Protein 1I25 (pdb70)

Structure (mmCIF, N/CA/C/O backbone):
data_1I25
#
_entry.id   1I25
#
_cell.length_a   1.000
_cell.length_b   1.000
_cell.length_c   1.000
_cell.angle_alpha   90.00
_cell.angle_beta   90.00
_cell.angle_gamma   90.00
#
_symmetry.space_group_name_H-M   'P 1'
#
loop_
_atom_site.group_PDB
_atom_site.id
_atom_site.type_symbol
_atom_site.label_atom_id
_atom_site.label_alt_id
_atom_site.label_comp_id
_atom_site.label_asym_id
_atom_site.label_entity_id
_atom_site.label_seq_id
_atom_site.pdbx_PDB_ins_code
_atom_site.Cartn_x
_atom_site.Cartn_y
_atom_site.Cartn_z
_atom_site.occupancy
_atom_site.B_iso_or_equiv
_atom_site.auth_seq_id
_atom_site.auth_comp_id
_atom_site.auth_asym_id
_atom_site.auth_atom_id
_atom_site.pdbx_PDB_model_num
ATOM 1 N N . LEU A 1 1 ? -10.840 10.178 2.306 1.00 0.00 1 LEU A N 1
ATOM 2 C CA . LEU A 1 1 ? -10.158 8.849 2.349 1.00 0.00 1 LEU A CA 1
ATOM 3 C C . LEU A 1 1 ? -8.664 9.027 2.645 1.00 0.00 1 LEU A C 1
ATOM 4 O O . LEU A 1 1 ? -7.930 9.598 1.859 1.00 0.00 1 LEU A O 1
ATOM 22 N N . PHE A 1 2 ? -8.210 8.544 3.774 1.00 0.00 2 PHE A N 1
ATOM 23 C CA . PHE A 1 2 ? -6.762 8.686 4.124 1.00 0.00 2 PHE A CA 1
ATOM 24 C C . PHE A 1 2 ? -5.912 7.711 3.299 1.00 0.00 2 PHE A C 1
ATOM 25 O O . PHE A 1 2 ? -6.400 6.709 2.808 1.00 0.00 2 PHE A O 1
ATOM 42 N N . GLU A 1 3 ? -4.643 7.998 3.143 1.00 0.00 3 GLU A N 1
ATOM 43 C CA . GLU A 1 3 ? -3.758 7.091 2.348 1.00 0.00 3 GLU A CA 1
ATOM 44 C C . GLU A 1 3 ? -3.618 5.732 3.051 1.00 0.00 3 GLU A C 1
ATOM 45 O O . GLU A 1 3 ? -3.575 5.653 4.265 1.00 0.00 3 GLU A O 1
ATOM 57 N N . CYS A 1 4 ? -3.560 4.665 2.290 1.00 0.00 4 CYS A N 1
ATOM 58 C CA . CYS A 1 4 ? -3.438 3.301 2.899 1.00 0.00 4 CYS A CA 1
ATOM 59 C C . CYS A 1 4 ? -1.982 2.996 3.272 1.00 0.00 4 CYS A C 1
ATOM 60 O O . CYS A 1 4 ? -1.088 3.090 2.453 1.00 0.00 4 CYS A O 1
ATOM 67 N N . SER A 1 5 ? -1.746 2.623 4.505 1.00 0.00 5 SER A N 1
ATOM 68 C CA . SER A 1 5 ? -0.353 2.302 4.945 1.00 0.00 5 SER A CA 1
ATOM 69 C C . SER A 1 5 ? -0.075 0.798 4.802 1.00 0.00 5 SER A C 1
ATOM 70 O O . SER A 1 5 ? 1.029 0.395 4.485 1.00 0.00 5 SER A O 1
ATOM 78 N N . PHE A 1 6 ? -1.064 -0.035 5.035 1.00 0.00 6 PHE A N 1
ATOM 79 C CA . PHE A 1 6 ? -0.847 -1.513 4.916 1.00 0.00 6 PHE A CA 1
ATOM 80 C C . PHE A 1 6 ? -1.252 -2.030 3.522 1.00 0.00 6 PHE A C 1
ATOM 81 O O . PHE A 1 6 ? -1.333 -3.225 3.304 1.00 0.00 6 PHE A O 1
ATOM 98 N N . SER A 1 7 ? -1.502 -1.153 2.577 1.00 0.00 7 SER A N 1
ATOM 99 C CA . SER A 1 7 ? -1.893 -1.621 1.211 1.00 0.00 7 SER A CA 1
ATOM 100 C C . SER A 1 7 ? -1.392 -0.645 0.141 1.00 0.00 7 SER A C 1
ATOM 101 O O . SER A 1 7 ? -1.767 0.512 0.117 1.00 0.00 7 SER A O 1
ATOM 109 N N . CYS A 1 8 ? -0.552 -1.110 -0.749 1.00 0.00 8 CYS A N 1
ATOM 110 C CA . CYS A 1 8 ? -0.026 -0.220 -1.830 1.00 0.00 8 CYS A CA 1
ATOM 111 C C . CYS A 1 8 ? -0.613 -0.629 -3.190 1.00 0.00 8 CYS A C 1
ATOM 112 O O . CYS A 1 8 ? -0.817 0.201 -4.057 1.00 0.00 8 CYS A O 1
ATOM 119 N N . GLU A 1 9 ? -0.883 -1.900 -3.385 1.00 0.00 9 GLU A N 1
ATOM 120 C CA . GLU A 1 9 ? -1.454 -2.361 -4.690 1.00 0.00 9 GLU A CA 1
ATOM 121 C C . GLU A 1 9 ? -2.963 -2.079 -4.750 1.00 0.00 9 GLU A C 1
ATOM 122 O O . GLU A 1 9 ? -3.449 -1.482 -5.692 1.00 0.00 9 GLU A O 1
ATOM 134 N N . ILE A 1 10 ? -3.706 -2.513 -3.759 1.00 0.00 10 ILE A N 1
ATOM 135 C CA . ILE A 1 10 ? -5.187 -2.281 -3.764 1.00 0.00 10 ILE A CA 1
ATOM 136 C C . ILE A 1 10 ? -5.565 -1.198 -2.746 1.00 0.00 10 ILE A C 1
ATOM 137 O O . ILE A 1 10 ? -4.815 -0.898 -1.835 1.00 0.00 10 ILE A O 1
ATOM 153 N N . GLU A 1 11 ? -6.730 -0.614 -2.894 1.00 0.00 11 GLU A N 1
ATOM 154 C CA . GLU A 1 11 ? -7.175 0.448 -1.939 1.00 0.00 11 GLU A CA 1
ATOM 155 C C . GLU A 1 11 ? -7.985 -0.176 -0.790 1.00 0.00 11 GLU A C 1
ATOM 156 O O . GLU A 1 11 ? -9.004 0.351 -0.379 1.00 0.00 11 GLU A O 1
ATOM 168 N N . LYS A 1 12 ? -7.538 -1.295 -0.268 1.00 0.00 12 LYS A N 1
ATOM 169 C CA . LYS A 1 12 ? -8.273 -1.959 0.852 1.00 0.00 12 LYS A CA 1
ATOM 170 C C . LYS A 1 12 ? -7.298 -2.340 1.968 1.00 0.00 12 LYS A C 1
ATOM 171 O O . LYS A 1 12 ? -6.438 -3.183 1.793 1.00 0.00 12 LYS A O 1
ATOM 190 N N . GLU A 1 13 ? -7.428 -1.725 3.114 1.00 0.00 13 GLU A N 1
ATOM 191 C CA . GLU A 1 13 ? -6.509 -2.042 4.253 1.00 0.00 13 GLU A CA 1
ATOM 192 C C . GLU A 1 13 ? -6.992 -3.290 5.003 1.00 0.00 13 GLU A C 1
ATOM 193 O O . GLU A 1 13 ? -6.202 -4.122 5.408 1.00 0.00 13 GLU A O 1
ATOM 205 N N . GLY A 1 14 ? -8.281 -3.421 5.193 1.00 0.00 14 GLY A N 1
ATOM 206 C CA . GLY A 1 14 ? -8.820 -4.609 5.918 1.00 0.00 14 GLY A CA 1
ATOM 207 C C . GLY A 1 14 ? -10.140 -4.237 6.597 1.00 0.00 14 GLY A C 1
ATOM 208 O O . GLY A 1 14 ? -11.117 -4.957 6.505 1.00 0.00 14 GLY A O 1
ATOM 212 N N . ASP A 1 15 ? -10.176 -3.117 7.276 1.00 0.00 15 ASP A N 1
ATOM 213 C CA . ASP A 1 15 ? -11.432 -2.688 7.964 1.00 0.00 15 ASP A CA 1
ATOM 214 C C . ASP A 1 15 ? -12.125 -1.567 7.175 1.00 0.00 15 ASP A C 1
ATOM 215 O O . ASP A 1 15 ? -13.334 -1.560 7.035 1.00 0.00 15 ASP A O 1
ATOM 224 N N . LYS A 1 16 ? -11.375 -0.618 6.665 1.00 0.00 16 LYS A N 1
ATOM 225 C CA . LYS A 1 16 ? -12.003 0.502 5.893 1.00 0.00 16 LYS A CA 1
ATOM 226 C C . LYS A 1 16 ? -11.273 0.727 4.558 1.00 0.00 16 LYS A C 1
ATOM 227 O O . LYS A 1 16 ? -10.143 0.306 4.389 1.00 0.00 16 LYS A O 1
ATOM 246 N N . PRO A 1 17 ? -11.952 1.394 3.650 1.00 0.00 17 PRO A N 1
ATOM 247 C CA . PRO A 1 17 ? -11.366 1.688 2.314 1.00 0.00 17 PRO A CA 1
ATOM 248 C C . PRO A 1 17 ? -10.293 2.780 2.427 1.00 0.00 17 PRO A C 1
ATOM 249 O O . PRO A 1 17 ? -10.267 3.538 3.379 1.00 0.00 17 PRO A O 1
ATOM 260 N N . CYS A 1 18 ? -9.407 2.862 1.466 1.00 0.00 18 CYS A N 1
ATOM 261 C CA . CYS A 1 18 ? -8.335 3.903 1.527 1.00 0.00 18 CYS A CA 1
ATOM 262 C C . CYS A 1 18 ? -7.851 4.277 0.119 1.00 0.00 18 CYS A C 1
ATOM 263 O O . CYS A 1 18 ? -8.307 3.738 -0.872 1.00 0.00 18 CYS A O 1
ATOM 270 N N . LYS A 1 19 ? -6.928 5.203 0.032 1.00 0.00 19 LYS A N 1
ATOM 271 C CA . LYS A 1 19 ? -6.400 5.631 -1.301 1.00 0.00 19 LYS A CA 1
ATOM 272 C C . LYS A 1 19 ? -5.081 4.907 -1.606 1.00 0.00 19 LYS A C 1
ATOM 273 O O . LYS A 1 19 ? -4.533 4.220 -0.764 1.00 0.00 19 LYS A O 1
ATOM 292 N N . LYS A 1 20 ? -4.563 5.061 -2.802 1.00 0.00 20 LYS A N 1
ATOM 293 C CA . LYS A 1 20 ? -3.277 4.381 -3.155 1.00 0.00 20 LYS A CA 1
ATOM 294 C C . LYS A 1 20 ? -2.096 5.169 -2.576 1.00 0.00 20 LYS A C 1
ATOM 295 O O . LYS A 1 20 ? -2.002 6.372 -2.742 1.00 0.00 20 LYS A O 1
ATOM 314 N N . LYS A 1 21 ? -1.200 4.501 -1.897 1.00 0.00 21 LYS A N 1
ATOM 315 C CA . LYS A 1 21 ? -0.027 5.209 -1.302 1.00 0.00 21 LYS A CA 1
ATOM 316 C C . LYS A 1 21 ? 1.189 5.092 -2.228 1.00 0.00 21 LYS A C 1
ATOM 317 O O . LYS A 1 21 ? 1.471 4.037 -2.766 1.00 0.00 21 LYS A O 1
ATOM 336 N N . LYS A 1 22 ? 1.916 6.166 -2.409 1.00 0.00 22 LYS A N 1
ATOM 337 C CA . LYS A 1 22 ? 3.118 6.116 -3.292 1.00 0.00 22 LYS A CA 1
ATOM 338 C C . LYS A 1 22 ? 4.362 5.778 -2.464 1.00 0.00 22 LYS A C 1
ATOM 339 O O . LYS A 1 22 ? 4.844 6.585 -1.691 1.00 0.00 22 LYS A O 1
ATOM 358 N N . CYS A 1 23 ? 4.881 4.586 -2.622 1.00 0.00 23 CYS A N 1
ATOM 359 C CA . CYS A 1 23 ? 6.094 4.186 -1.848 1.00 0.00 23 CYS A CA 1
ATOM 360 C C . CYS A 1 23 ? 7.341 4.876 -2.422 1.00 0.00 23 CYS A C 1
ATOM 361 O O . CYS A 1 23 ? 7.266 5.596 -3.400 1.00 0.00 23 CYS A O 1
ATOM 368 N N . LYS A 1 24 ? 8.484 4.669 -1.814 1.00 0.00 24 LYS A N 1
ATOM 369 C CA . LYS A 1 24 ? 9.738 5.322 -2.312 1.00 0.00 24 LYS A CA 1
ATOM 370 C C . LYS A 1 24 ? 10.113 4.812 -3.710 1.00 0.00 24 LYS A C 1
ATOM 371 O O . LYS A 1 24 ? 9.623 3.796 -4.168 1.00 0.00 24 LYS A O 1
ATOM 390 N N . GLY A 1 25 ? 10.985 5.522 -4.387 1.00 0.00 25 GLY A N 1
ATOM 391 C CA . GLY A 1 25 ? 11.412 5.105 -5.758 1.00 0.00 25 GLY A CA 1
ATOM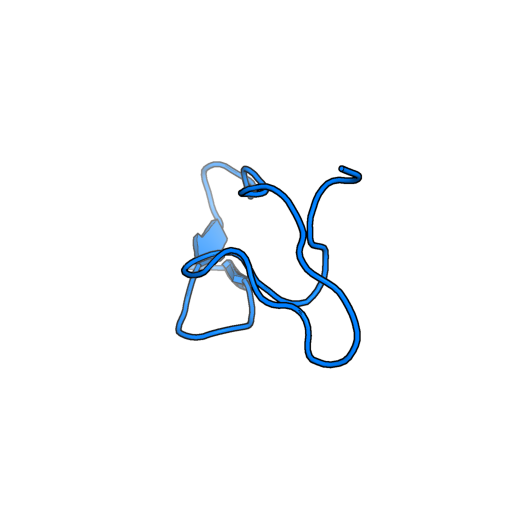 392 C C . GLY A 1 25 ? 12.256 3.827 -5.680 1.00 0.00 25 GLY A C 1
ATOM 393 O O . GLY A 1 25 ? 12.194 2.985 -6.557 1.00 0.00 25 GLY A O 1
ATOM 397 N N . GLY A 1 26 ? 13.043 3.672 -4.640 1.00 0.00 26 GLY A N 1
ATOM 398 C CA . GLY A 1 26 ? 13.886 2.444 -4.510 1.00 0.00 26 GLY A CA 1
ATOM 399 C C . GLY A 1 26 ? 13.120 1.350 -3.746 1.00 0.00 26 GLY A C 1
ATOM 400 O O . GLY A 1 26 ? 13.708 0.397 -3.271 1.00 0.00 26 GLY A O 1
ATOM 404 N N . TRP A 1 27 ? 11.817 1.474 -3.628 1.00 0.00 27 TRP A N 1
ATOM 405 C CA . TRP A 1 27 ? 11.021 0.440 -2.902 1.00 0.00 27 TRP A CA 1
ATOM 406 C C . TRP A 1 27 ? 10.024 -0.218 -3.864 1.00 0.00 27 TRP A C 1
ATOM 407 O O . TRP A 1 27 ? 9.529 0.411 -4.781 1.00 0.00 27 TRP A O 1
ATOM 428 N N . LYS A 1 28 ? 9.735 -1.478 -3.665 1.00 0.00 28 LYS A N 1
ATOM 429 C CA . LYS A 1 28 ? 8.778 -2.188 -4.569 1.00 0.00 28 LYS A CA 1
ATOM 430 C C . LYS A 1 28 ? 7.506 -2.576 -3.803 1.00 0.00 28 LYS A C 1
ATOM 431 O O . LYS A 1 28 ? 7.564 -3.206 -2.764 1.00 0.00 28 LYS A O 1
ATOM 450 N N . CYS A 1 29 ? 6.356 -2.210 -4.317 1.00 0.00 29 CYS A N 1
ATOM 451 C CA . CYS A 1 29 ? 5.074 -2.562 -3.630 1.00 0.00 29 CYS A CA 1
ATOM 452 C C . CYS A 1 29 ? 4.650 -3.987 -4.004 1.00 0.00 29 CYS A C 1
ATOM 453 O O . CYS A 1 29 ? 4.614 -4.348 -5.166 1.00 0.00 29 CYS A O 1
ATOM 460 N N . LYS A 1 30 ? 4.328 -4.797 -3.026 1.00 0.00 30 LYS A N 1
ATOM 461 C CA . LYS A 1 30 ? 3.904 -6.201 -3.317 1.00 0.00 30 LYS A CA 1
ATOM 462 C C . LYS A 1 30 ? 2.375 -6.324 -3.197 1.00 0.00 30 LYS A C 1
ATOM 463 O O . LYS A 1 30 ? 1.651 -5.388 -3.482 1.00 0.00 30 LYS A O 1
ATOM 482 N N . PHE A 1 31 ? 1.878 -7.470 -2.786 1.00 0.00 31 PHE A N 1
ATOM 483 C CA . PHE A 1 31 ? 0.395 -7.654 -2.654 1.00 0.00 31 PHE A CA 1
ATOM 484 C C . PHE A 1 31 ? -0.187 -6.610 -1.690 1.00 0.00 31 PHE A C 1
ATOM 485 O O . PHE A 1 31 ? -1.021 -5.807 -2.063 1.00 0.00 31 PHE A O 1
ATOM 502 N N . ASN A 1 32 ? 0.255 -6.616 -0.455 1.00 0.00 32 ASN A N 1
ATOM 503 C CA . ASN A 1 32 ? -0.259 -5.625 0.541 1.00 0.00 32 ASN A CA 1
ATOM 504 C C . ASN A 1 32 ? 0.879 -5.166 1.464 1.00 0.00 32 ASN A C 1
ATOM 505 O O . ASN A 1 32 ? 0.670 -4.878 2.629 1.00 0.00 32 ASN A O 1
ATOM 516 N N . MET A 1 33 ? 2.084 -5.097 0.950 1.00 0.00 33 MET A N 1
ATOM 517 C CA . MET A 1 33 ? 3.243 -4.661 1.787 1.00 0.00 33 MET A CA 1
ATOM 518 C C . MET A 1 33 ? 4.369 -4.126 0.892 1.00 0.00 33 MET A C 1
ATOM 519 O O . MET A 1 33 ? 4.760 -4.757 -0.071 1.00 0.00 33 MET A O 1
ATOM 533 N N . CYS A 1 34 ? 4.888 -2.964 1.204 1.00 0.00 34 CYS A N 1
ATOM 534 C CA . CYS A 1 34 ? 5.985 -2.381 0.371 1.00 0.00 34 CYS A CA 1
ATOM 535 C C . CYS A 1 34 ? 7.355 -2.783 0.933 1.00 0.00 34 CYS A C 1
ATOM 536 O O . CYS A 1 34 ? 7.637 -2.601 2.103 1.00 0.00 34 CYS A O 1
ATOM 543 N N . VAL A 1 35 ? 8.205 -3.332 0.100 1.00 0.00 35 VAL A N 1
ATOM 544 C CA . VAL A 1 35 ? 9.562 -3.759 0.565 1.00 0.00 35 VAL A CA 1
ATOM 545 C C . VAL A 1 35 ? 10.637 -3.254 -0.410 1.00 0.00 35 VAL A C 1
ATOM 546 O O . VAL A 1 35 ? 10.388 -3.102 -1.590 1.00 0.00 35 VAL A O 1
ATOM 559 N N . LYS A 1 36 ? 11.831 -2.995 0.073 1.00 0.00 36 LYS A N 1
ATOM 560 C CA . LYS A 1 36 ? 12.922 -2.502 -0.831 1.00 0.00 36 LYS A CA 1
ATOM 561 C C . LYS A 1 36 ? 13.132 -3.475 -1.998 1.00 0.00 36 LYS A C 1
ATOM 562 O O . LYS A 1 36 ? 13.081 -4.680 -1.831 1.00 0.00 36 LYS A O 1
ATOM 581 N N . VAL A 1 37 ? 13.366 -2.957 -3.178 1.00 0.00 37 VAL A N 1
ATOM 582 C CA . VAL A 1 37 ? 13.579 -3.845 -4.364 1.00 0.00 37 VAL A CA 1
ATOM 583 C C . VAL A 1 37 ? 15.035 -4.339 -4.422 1.00 0.00 37 VAL A C 1
ATOM 584 O O . VAL A 1 37 ? 15.892 -3.694 -3.835 1.00 0.00 37 VAL A O 1
ATOM 598 N N . LEU A 1 1 ? 12.200 8.687 5.638 1.00 0.00 1 LEU A N 2
ATOM 599 C CA . LEU A 1 1 ? 11.603 7.479 4.990 1.00 0.00 1 LEU A CA 2
ATOM 600 C C . LEU A 1 1 ? 10.313 7.851 4.245 1.00 0.00 1 LEU A C 2
ATOM 601 O O . LEU A 1 1 ? 9.806 8.951 4.370 1.00 0.00 1 LEU A O 2
ATOM 619 N N . PHE A 1 2 ? 9.784 6.939 3.468 1.00 0.00 2 PHE A N 2
ATOM 620 C CA . PHE A 1 2 ? 8.529 7.229 2.708 1.00 0.00 2 PHE A CA 2
ATOM 621 C C . PHE A 1 2 ? 7.463 6.167 3.003 1.00 0.00 2 PHE A C 2
ATOM 622 O O . PHE A 1 2 ? 7.721 5.185 3.674 1.00 0.00 2 PHE A O 2
ATOM 639 N N . GLU A 1 3 ? 6.267 6.359 2.503 1.00 0.00 3 GLU A N 2
ATOM 640 C CA . GLU A 1 3 ? 5.179 5.363 2.749 1.00 0.00 3 GLU A CA 2
ATOM 641 C C . GLU A 1 3 ? 5.193 4.281 1.660 1.00 0.00 3 GLU A C 2
ATOM 642 O O . GLU A 1 3 ? 5.809 4.442 0.621 1.00 0.00 3 GLU A O 2
ATOM 654 N N . CYS A 1 4 ? 4.522 3.182 1.895 1.00 0.00 4 CYS A N 2
ATOM 655 C CA . CYS A 1 4 ? 4.494 2.083 0.881 1.00 0.00 4 CYS A CA 2
ATOM 656 C C . CYS A 1 4 ? 3.434 2.371 -0.187 1.00 0.00 4 CYS A C 2
ATOM 657 O O . CYS A 1 4 ? 2.256 2.139 0.015 1.00 0.00 4 CYS A O 2
ATOM 664 N N . SER A 1 5 ? 3.847 2.865 -1.326 1.00 0.00 5 SER A N 2
ATOM 665 C CA . SER A 1 5 ? 2.870 3.158 -2.419 1.00 0.00 5 SER A CA 2
ATOM 666 C C . SER A 1 5 ? 2.514 1.868 -3.174 1.00 0.00 5 SER A C 2
ATOM 667 O O . SER A 1 5 ? 1.532 1.813 -3.890 1.00 0.00 5 SER A O 2
ATOM 675 N N . PHE A 1 6 ? 3.305 0.829 -3.017 1.00 0.00 6 PHE A N 2
ATOM 676 C CA . PHE A 1 6 ? 3.012 -0.457 -3.718 1.00 0.00 6 PHE A CA 2
ATOM 677 C C . PHE A 1 6 ? 2.140 -1.350 -2.830 1.00 0.00 6 PHE A C 2
ATOM 678 O O . PHE A 1 6 ? 1.075 -1.780 -3.231 1.00 0.00 6 PHE A O 2
ATOM 695 N N . SER A 1 7 ? 2.580 -1.625 -1.625 1.00 0.00 7 SER A N 2
ATOM 696 C CA . SER A 1 7 ? 1.773 -2.485 -0.708 1.00 0.00 7 SER A CA 2
ATOM 697 C C . SER A 1 7 ? 0.842 -1.619 0.149 1.00 0.00 7 SER A C 2
ATOM 698 O O . SER A 1 7 ? 1.025 -0.421 0.265 1.00 0.00 7 SER A O 2
ATOM 706 N N . CYS A 1 8 ? -0.153 -2.222 0.747 1.00 0.00 8 CYS A N 2
ATOM 707 C CA . CYS A 1 8 ? -1.105 -1.447 1.601 1.00 0.00 8 CYS A CA 2
ATOM 708 C C . CYS A 1 8 ? -1.127 -2.021 3.023 1.00 0.00 8 CYS A C 2
ATOM 709 O O . CYS A 1 8 ? -1.032 -1.293 3.993 1.00 0.00 8 CYS A O 2
ATOM 716 N N . GLU A 1 9 ? -1.244 -3.321 3.153 1.00 0.00 9 GLU A N 2
ATOM 717 C CA . GLU A 1 9 ? -1.263 -3.945 4.511 1.00 0.00 9 GLU A CA 2
ATOM 718 C C . GLU A 1 9 ? 0.166 -4.264 4.969 1.00 0.00 9 GLU A C 2
ATOM 719 O O . GLU A 1 9 ? 0.506 -4.095 6.124 1.00 0.00 9 GLU A O 2
ATOM 731 N N . ILE A 1 10 ? 0.998 -4.733 4.070 1.00 0.00 10 ILE A N 2
ATOM 732 C CA . ILE A 1 10 ? 2.405 -5.075 4.446 1.00 0.00 10 ILE A CA 2
ATOM 733 C C . ILE A 1 10 ? 3.245 -3.802 4.612 1.00 0.00 10 ILE A C 2
ATOM 734 O O . ILE A 1 10 ? 3.004 -2.796 3.969 1.00 0.00 10 ILE A O 2
ATOM 750 N N . GLU A 1 11 ? 4.234 -3.845 5.472 1.00 0.00 11 GLU A N 2
ATOM 751 C CA . GLU A 1 11 ? 5.103 -2.648 5.692 1.00 0.00 11 GLU A CA 2
ATOM 752 C C . GLU A 1 11 ? 6.316 -2.681 4.748 1.00 0.00 11 GLU A C 2
ATOM 753 O O . GLU A 1 11 ? 6.822 -1.652 4.345 1.00 0.00 11 GLU A O 2
ATOM 765 N N . LYS A 1 12 ? 6.783 -3.855 4.388 1.00 0.00 12 LYS A N 2
ATOM 766 C CA . LYS A 1 12 ? 7.956 -3.948 3.463 1.00 0.00 12 LYS A CA 2
ATOM 767 C C . LYS A 1 12 ? 7.479 -3.887 2.008 1.00 0.00 12 LYS A C 2
ATOM 768 O O . LYS A 1 12 ? 6.501 -4.514 1.641 1.00 0.00 12 LYS A O 2
ATOM 787 N N . GLU A 1 13 ? 8.157 -3.135 1.177 1.00 0.00 13 GLU A N 2
ATOM 788 C CA . GLU A 1 13 ? 7.741 -3.027 -0.255 1.00 0.00 13 GLU A CA 2
ATOM 789 C C . GLU A 1 13 ? 8.528 -4.018 -1.120 1.00 0.00 13 GLU A C 2
ATOM 790 O O . GLU A 1 13 ? 7.970 -4.693 -1.964 1.00 0.00 13 GLU A O 2
ATOM 802 N N . GLY A 1 14 ? 9.820 -4.104 -0.917 1.00 0.00 14 GLY A N 2
ATOM 803 C CA . GLY A 1 14 ? 10.652 -5.045 -1.724 1.00 0.00 14 GLY A CA 2
ATOM 804 C C . GLY A 1 14 ? 12.074 -4.493 -1.835 1.00 0.00 14 GLY A C 2
ATOM 805 O O . GLY A 1 14 ? 13.016 -5.084 -1.343 1.00 0.00 14 GLY A O 2
ATOM 809 N N . ASP A 1 15 ? 12.232 -3.359 -2.473 1.00 0.00 15 ASP A N 2
ATOM 810 C CA . ASP A 1 15 ? 13.596 -2.754 -2.613 1.00 0.00 15 ASP A CA 2
ATOM 811 C C . ASP A 1 15 ? 13.885 -1.817 -1.434 1.00 0.00 15 ASP A C 2
ATOM 812 O O . ASP A 1 15 ? 15.022 -1.642 -1.039 1.00 0.00 15 ASP A O 2
ATOM 821 N N . LYS A 1 16 ? 12.865 -1.215 -0.871 1.00 0.00 16 LYS A N 2
ATOM 822 C CA . LYS A 1 16 ? 13.077 -0.291 0.285 1.00 0.00 16 LYS A CA 2
ATOM 823 C C . LYS A 1 16 ? 11.909 -0.400 1.279 1.00 0.00 16 LYS A C 2
ATOM 824 O O . LYS A 1 16 ? 10.762 -0.497 0.879 1.00 0.00 16 LYS A O 2
ATOM 843 N N . PRO A 1 17 ? 12.242 -0.383 2.549 1.00 0.00 17 PRO A N 2
ATOM 844 C CA . PRO A 1 17 ? 11.208 -0.484 3.611 1.00 0.00 17 PRO A CA 2
ATOM 845 C C . PRO A 1 17 ? 10.448 0.842 3.750 1.00 0.00 17 PRO A C 2
ATOM 846 O O . PRO A 1 17 ? 11.037 1.907 3.736 1.00 0.00 17 PRO A O 2
ATOM 857 N N . CYS A 1 18 ? 9.147 0.782 3.885 1.00 0.00 18 CYS A N 2
ATOM 858 C CA . CYS A 1 18 ? 8.342 2.035 4.028 1.00 0.00 18 CYS A CA 2
ATOM 859 C C . CYS A 1 18 ? 7.205 1.825 5.035 1.00 0.00 18 CYS A C 2
ATOM 860 O O . CYS A 1 18 ? 6.992 0.732 5.525 1.00 0.00 18 CYS A O 2
ATOM 867 N N . LYS A 1 19 ? 6.473 2.866 5.349 1.00 0.00 19 LYS A N 2
ATOM 868 C CA . LYS A 1 19 ? 5.348 2.726 6.327 1.00 0.00 19 LYS A CA 2
ATOM 869 C C . LYS A 1 19 ? 4.055 2.334 5.604 1.00 0.00 19 LYS A C 2
ATOM 870 O O . LYS A 1 19 ? 4.007 2.267 4.393 1.00 0.00 19 LYS A O 2
ATOM 889 N N . LYS A 1 20 ? 3.006 2.075 6.340 1.00 0.00 20 LYS A N 2
ATOM 890 C CA . LYS A 1 20 ? 1.717 1.683 5.694 1.00 0.00 20 LYS A CA 2
ATOM 891 C C . LYS A 1 20 ? 0.996 2.925 5.156 1.00 0.00 20 LYS A C 2
ATOM 892 O O . LYS A 1 20 ? 0.763 3.880 5.874 1.00 0.00 20 LYS A O 2
ATOM 911 N N . LYS A 1 21 ? 0.650 2.919 3.890 1.00 0.00 21 LYS A N 2
ATOM 912 C CA . LYS A 1 21 ? -0.049 4.098 3.291 1.00 0.00 21 LYS A CA 2
ATOM 913 C C . LYS A 1 21 ? -1.568 3.902 3.346 1.00 0.00 21 LYS A C 2
ATOM 914 O O . LYS A 1 21 ? -2.058 2.791 3.425 1.00 0.00 21 LYS A O 2
ATOM 933 N N . LYS A 1 22 ? -2.313 4.978 3.304 1.00 0.00 22 LYS A N 2
ATOM 934 C CA . LYS A 1 22 ? -3.804 4.867 3.353 1.00 0.00 22 LYS A CA 2
ATOM 935 C C . LYS A 1 22 ? -4.382 4.855 1.933 1.00 0.00 22 LYS A C 2
ATOM 936 O O . LYS A 1 22 ? -3.745 5.287 0.990 1.00 0.00 22 LYS A O 2
ATOM 955 N N . CYS A 1 23 ? -5.590 4.372 1.777 1.00 0.00 23 CYS A N 2
ATOM 956 C CA . CYS A 1 23 ? -6.223 4.340 0.422 1.00 0.00 23 CYS A CA 2
ATOM 957 C C . CYS A 1 23 ? -7.243 5.481 0.294 1.00 0.00 23 CYS A C 2
ATOM 958 O O . CYS A 1 23 ? -7.444 6.249 1.217 1.00 0.00 23 CYS A O 2
ATOM 965 N N . LYS A 1 24 ? -7.884 5.600 -0.842 1.00 0.00 24 LYS A N 2
ATOM 966 C CA . LYS A 1 24 ? -8.888 6.695 -1.031 1.00 0.00 24 LYS A CA 2
ATOM 967 C C . LYS A 1 24 ? -10.196 6.366 -0.296 1.00 0.00 24 LYS A C 2
ATOM 968 O O . LYS A 1 24 ? -10.292 5.378 0.410 1.00 0.00 24 LYS A O 2
ATOM 987 N N . GLY A 1 25 ? -11.200 7.195 -0.453 1.00 0.00 25 GLY A N 2
ATOM 988 C CA . GLY A 1 25 ? -12.503 6.948 0.235 1.00 0.00 25 GLY A CA 2
ATOM 989 C C . GLY A 1 25 ? -13.186 5.718 -0.370 1.00 0.00 25 GLY A C 2
ATOM 990 O O . GLY A 1 25 ? -13.478 4.760 0.323 1.00 0.00 25 GLY A O 2
ATOM 994 N N . GLY A 1 26 ? -13.444 5.737 -1.656 1.00 0.00 26 GLY A N 2
ATOM 995 C CA . GLY A 1 26 ? -14.111 4.569 -2.310 1.00 0.00 26 GLY A CA 2
ATOM 996 C C . GLY A 1 26 ? -13.052 3.596 -2.838 1.00 0.00 26 GLY A C 2
ATOM 997 O O . GLY A 1 26 ? -13.112 3.161 -3.972 1.00 0.00 26 GLY A O 2
ATOM 1001 N N . TRP A 1 27 ? -12.084 3.252 -2.021 1.00 0.00 27 TRP A N 2
ATOM 1002 C CA . TRP A 1 27 ? -11.016 2.306 -2.465 1.00 0.00 27 TRP A CA 2
ATOM 1003 C C . TRP A 1 27 ? -10.805 1.219 -1.406 1.00 0.00 27 TRP A C 2
ATOM 1004 O O . TRP A 1 27 ? -10.606 1.506 -0.240 1.00 0.00 27 TRP A O 2
ATOM 1025 N N . LYS A 1 28 ? -10.849 -0.026 -1.809 1.00 0.00 28 LYS A N 2
ATOM 1026 C CA . LYS A 1 28 ? -10.655 -1.145 -0.837 1.00 0.00 28 LYS A CA 2
ATOM 1027 C C . LYS A 1 28 ? -9.190 -1.595 -0.830 1.00 0.00 28 LYS A C 2
ATOM 1028 O O . LYS A 1 28 ? -8.620 -1.905 -1.860 1.00 0.00 28 LYS A O 2
ATOM 1047 N N . CYS A 1 29 ? -8.580 -1.635 0.330 1.00 0.00 29 CYS A N 2
ATOM 1048 C CA . CYS A 1 29 ? -7.151 -2.070 0.418 1.00 0.00 29 CYS A CA 2
ATOM 1049 C C . CYS A 1 29 ? -7.052 -3.590 0.238 1.00 0.00 29 CYS A C 2
ATOM 1050 O O . CYS A 1 29 ? -7.681 -4.349 0.952 1.00 0.00 29 CYS A O 2
ATOM 1057 N N . LYS A 1 30 ? -6.268 -4.035 -0.711 1.00 0.00 30 LYS A N 2
ATOM 1058 C CA . LYS A 1 30 ? -6.121 -5.505 -0.944 1.00 0.00 30 LYS A CA 2
ATOM 1059 C C . LYS A 1 30 ? -4.988 -6.074 -0.076 1.00 0.00 30 LYS A C 2
ATOM 1060 O O . LYS A 1 30 ? -4.526 -5.436 0.853 1.00 0.00 30 LYS A O 2
ATOM 1079 N N . PHE A 1 31 ? -4.542 -7.272 -0.372 1.00 0.00 31 PHE A N 2
ATOM 1080 C CA . PHE A 1 31 ? -3.438 -7.893 0.430 1.00 0.00 31 PHE A CA 2
ATOM 1081 C C . PHE A 1 31 ? -2.146 -7.078 0.284 1.00 0.00 31 PHE A C 2
ATOM 1082 O O . PHE A 1 31 ? -1.472 -6.793 1.257 1.00 0.00 31 PHE A O 2
ATOM 1099 N N . ASN A 1 32 ? -1.801 -6.698 -0.922 1.00 0.00 32 ASN A N 2
ATOM 1100 C CA . ASN A 1 32 ? -0.557 -5.897 -1.137 1.00 0.00 32 ASN A CA 2
ATOM 1101 C C . ASN A 1 32 ? -0.818 -4.758 -2.136 1.00 0.00 32 ASN A C 2
ATOM 1102 O O . ASN A 1 32 ? 0.082 -4.299 -2.812 1.00 0.00 32 ASN A O 2
ATOM 1113 N N . MET A 1 33 ? -2.044 -4.300 -2.233 1.00 0.00 33 MET A N 2
ATOM 1114 C CA . MET A 1 33 ? -2.358 -3.191 -3.185 1.00 0.00 33 MET A CA 2
ATOM 1115 C C . MET A 1 33 ? -3.685 -2.519 -2.806 1.00 0.00 33 MET A C 2
ATOM 1116 O O . MET A 1 33 ? -4.206 -2.722 -1.726 1.00 0.00 33 MET A O 2
ATOM 1130 N N . CYS A 1 34 ? -4.232 -1.721 -3.688 1.00 0.00 34 CYS A N 2
ATOM 1131 C CA . CYS A 1 34 ? -5.526 -1.034 -3.391 1.00 0.00 34 CYS A CA 2
ATOM 1132 C C . CYS A 1 34 ? -6.377 -0.956 -4.664 1.00 0.00 34 CYS A C 2
ATOM 1133 O O . CYS A 1 34 ? -5.907 -0.545 -5.708 1.00 0.00 34 CYS A O 2
ATOM 1140 N N . VAL A 1 35 ? -7.622 -1.357 -4.587 1.00 0.00 35 VAL A N 2
ATOM 1141 C CA . VAL A 1 35 ? -8.503 -1.315 -5.796 1.00 0.00 35 VAL A CA 2
ATOM 1142 C C . VAL A 1 35 ? -9.777 -0.521 -5.495 1.00 0.00 35 VAL A C 2
ATOM 1143 O O . VAL A 1 35 ? -10.284 -0.544 -4.391 1.00 0.00 35 VAL A O 2
ATOM 1156 N N . LYS A 1 36 ? -10.297 0.175 -6.474 1.00 0.00 36 LYS A N 2
ATOM 1157 C CA . LYS A 1 36 ? -11.543 0.970 -6.252 1.00 0.00 36 LYS A CA 2
ATOM 1158 C C . LYS A 1 36 ? -12.714 0.042 -5.912 1.00 0.00 36 LYS A C 2
ATOM 1159 O O . LYS A 1 36 ? -12.826 -1.052 -6.437 1.00 0.00 36 LYS A O 2
ATOM 1178 N N . VAL A 1 37 ? -13.586 0.475 -5.040 1.00 0.00 37 VAL A N 2
ATOM 1179 C CA . VAL A 1 37 ? -14.758 -0.372 -4.659 1.00 0.00 37 VAL A CA 2
ATOM 1180 C C . VAL A 1 37 ? -15.765 -0.449 -5.820 1.00 0.00 37 VAL A C 2
ATOM 1181 O O . VAL A 1 37 ? -16.457 -1.449 -5.910 1.00 0.00 37 VAL A O 2
ATOM 1195 N N . LEU A 1 1 ? -11.540 9.639 -4.891 1.00 0.00 1 LEU A N 3
ATOM 1196 C CA . LEU A 1 1 ? -11.197 8.340 -4.237 1.00 0.00 1 LEU A CA 3
ATOM 1197 C C . LEU A 1 1 ? -9.976 8.509 -3.323 1.00 0.00 1 LEU A C 3
ATOM 1198 O O . LEU A 1 1 ? -9.029 9.193 -3.660 1.00 0.00 1 LEU A O 3
ATOM 1216 N N . PHE A 1 2 ? -9.994 7.888 -2.171 1.00 0.00 2 PHE A N 3
ATOM 1217 C CA . PHE A 1 2 ? -8.837 8.010 -1.233 1.00 0.00 2 PHE A CA 3
ATOM 1218 C C . PHE A 1 2 ? -7.734 7.018 -1.614 1.00 0.00 2 PHE A C 3
ATOM 1219 O O . PHE A 1 2 ? -8.004 5.901 -2.015 1.00 0.00 2 PHE A O 3
ATOM 1236 N N . GLU A 1 3 ? -6.493 7.415 -1.478 1.00 0.00 3 GLU A N 3
ATOM 1237 C CA . GLU A 1 3 ? -5.364 6.494 -1.817 1.00 0.00 3 GLU A CA 3
ATOM 1238 C C . GLU A 1 3 ? -5.223 5.428 -0.721 1.00 0.00 3 GLU A C 3
ATOM 1239 O O . GLU A 1 3 ? -5.680 5.611 0.391 1.00 0.00 3 GLU A O 3
ATOM 1251 N N . CYS A 1 4 ? -4.600 4.316 -1.023 1.00 0.00 4 CYS A N 3
ATOM 1252 C CA . CYS A 1 4 ? -4.445 3.247 0.012 1.00 0.00 4 CYS A CA 3
ATOM 1253 C C . CYS A 1 4 ? -3.140 3.439 0.793 1.00 0.00 4 CYS A C 3
ATOM 1254 O O . CYS A 1 4 ? -2.075 3.041 0.359 1.00 0.00 4 CYS A O 3
ATOM 1261 N N . SER A 1 5 ? -3.223 4.043 1.950 1.00 0.00 5 SER A N 3
ATOM 1262 C CA . SER A 1 5 ? -1.999 4.264 2.780 1.00 0.00 5 SER A CA 3
ATOM 1263 C C . SER A 1 5 ? -1.653 2.998 3.577 1.00 0.00 5 SER A C 3
ATOM 1264 O O . SER A 1 5 ? -0.500 2.732 3.858 1.00 0.00 5 SER A O 3
ATOM 1272 N N . PHE A 1 6 ? -2.644 2.218 3.942 1.00 0.00 6 PHE A N 3
ATOM 1273 C CA . PHE A 1 6 ? -2.379 0.969 4.721 1.00 0.00 6 PHE A CA 3
ATOM 1274 C C . PHE A 1 6 ? -1.760 -0.110 3.819 1.00 0.00 6 PHE A C 3
ATOM 1275 O O . PHE A 1 6 ? -0.814 -0.773 4.200 1.00 0.00 6 PHE A O 3
ATOM 1292 N N . SER A 1 7 ? -2.289 -0.295 2.632 1.00 0.00 7 SER A N 3
ATOM 1293 C CA . SER A 1 7 ? -1.731 -1.338 1.713 1.00 0.00 7 SER A CA 3
ATOM 1294 C C . SER A 1 7 ? -1.145 -0.698 0.446 1.00 0.00 7 SER A C 3
ATOM 1295 O O . SER A 1 7 ? -1.696 0.240 -0.100 1.00 0.00 7 SER A O 3
ATOM 1303 N N . CYS A 1 8 ? -0.032 -1.208 -0.025 1.00 0.00 8 CYS A N 3
ATOM 1304 C CA . CYS A 1 8 ? 0.601 -0.645 -1.263 1.00 0.00 8 CYS A CA 3
ATOM 1305 C C . CYS A 1 8 ? 0.645 -1.694 -2.387 1.00 0.00 8 CYS A C 3
ATOM 1306 O O . CYS A 1 8 ? 0.781 -1.354 -3.548 1.00 0.00 8 CYS A O 3
ATOM 1313 N N . GLU A 1 9 ? 0.533 -2.962 -2.060 1.00 0.00 9 GLU A N 3
ATOM 1314 C CA . GLU A 1 9 ? 0.572 -4.018 -3.120 1.00 0.00 9 GLU A CA 3
ATOM 1315 C C . GLU A 1 9 ? -0.771 -4.086 -3.858 1.00 0.00 9 GLU A C 3
ATOM 1316 O O . GLU A 1 9 ? -0.813 -4.171 -5.071 1.00 0.00 9 GLU A O 3
ATOM 1328 N N . ILE A 1 10 ? -1.864 -4.049 -3.135 1.00 0.00 10 ILE A N 3
ATOM 1329 C CA . ILE A 1 10 ? -3.209 -4.108 -3.789 1.00 0.00 10 ILE A CA 3
ATOM 1330 C C . ILE A 1 10 ? -3.997 -2.830 -3.472 1.00 0.00 10 ILE A C 3
ATOM 1331 O O . ILE A 1 10 ? -3.675 -2.109 -2.545 1.00 0.00 10 ILE A O 3
ATOM 1347 N N . GLU A 1 11 ? -5.032 -2.550 -4.226 1.00 0.00 11 GLU A N 3
ATOM 1348 C CA . GLU A 1 11 ? -5.846 -1.323 -3.957 1.00 0.00 11 GLU A CA 3
ATOM 1349 C C . GLU A 1 11 ? -6.977 -1.647 -2.965 1.00 0.00 11 GLU A C 3
ATOM 1350 O O . GLU A 1 11 ? -8.127 -1.312 -3.182 1.00 0.00 11 GLU A O 3
ATOM 1362 N N . LYS A 1 12 ? -6.649 -2.294 -1.871 1.00 0.00 12 LYS A N 3
ATOM 1363 C CA . LYS A 1 12 ? -7.686 -2.645 -0.856 1.00 0.00 12 LYS A CA 3
ATOM 1364 C C . LYS A 1 12 ? -7.191 -2.284 0.550 1.00 0.00 12 LYS A C 3
ATOM 1365 O O . LYS A 1 12 ? -6.218 -2.831 1.036 1.00 0.00 12 LYS A O 3
ATOM 1384 N N . GLU A 1 13 ? -7.857 -1.365 1.202 1.00 0.00 13 GLU A N 3
ATOM 1385 C CA . GLU A 1 13 ? -7.437 -0.956 2.578 1.00 0.00 13 GLU A CA 3
ATOM 1386 C C . GLU A 1 13 ? -7.986 -1.940 3.620 1.00 0.00 13 GLU A C 3
ATOM 1387 O O . GLU A 1 13 ? -7.333 -2.238 4.602 1.00 0.00 13 GLU A O 3
ATOM 1399 N N . GLY A 1 14 ? -9.180 -2.442 3.412 1.00 0.00 14 GLY A N 3
ATOM 1400 C CA . GLY A 1 14 ? -9.780 -3.403 4.386 1.00 0.00 14 GLY A CA 3
ATOM 1401 C C . GLY A 1 14 ? -11.236 -3.012 4.651 1.00 0.00 14 GLY A C 3
ATOM 1402 O O . GLY A 1 14 ? -12.140 -3.813 4.498 1.00 0.00 14 GLY A O 3
ATOM 1406 N N . ASP A 1 15 ? -11.468 -1.783 5.045 1.00 0.00 15 ASP A N 3
ATOM 1407 C CA . ASP A 1 15 ? -12.865 -1.325 5.322 1.00 0.00 15 ASP A CA 3
ATOM 1408 C C . ASP A 1 15 ? -13.344 -0.343 4.240 1.00 0.00 15 ASP A C 3
ATOM 1409 O O . ASP A 1 15 ? -14.527 -0.236 3.980 1.00 0.00 15 ASP A O 3
ATOM 1418 N N . LYS A 1 16 ? -12.440 0.378 3.615 1.00 0.00 16 LYS A N 3
ATOM 1419 C CA . LYS A 1 16 ? -12.854 1.356 2.558 1.00 0.00 16 LYS A CA 3
ATOM 1420 C C . LYS A 1 16 ? -12.141 1.055 1.230 1.00 0.00 16 LYS A C 3
ATOM 1421 O O . LYS A 1 16 ? -11.016 0.590 1.223 1.00 0.00 16 LYS A O 3
ATOM 1440 N N . PRO A 1 17 ? -12.825 1.337 0.141 1.00 0.00 17 PRO A N 3
ATOM 1441 C CA . PRO A 1 17 ? -12.251 1.097 -1.210 1.00 0.00 17 PRO A CA 3
ATOM 1442 C C . PRO A 1 17 ? -11.175 2.145 -1.529 1.00 0.00 17 PRO A C 3
ATOM 1443 O O . PRO A 1 17 ? -11.443 3.333 -1.559 1.00 0.00 17 PRO A O 3
ATOM 1454 N N . CYS A 1 18 ? -9.959 1.712 -1.759 1.00 0.00 18 CYS A N 3
ATOM 1455 C CA . CYS A 1 18 ? -8.857 2.679 -2.068 1.00 0.00 18 CYS A CA 3
ATOM 1456 C C . CYS A 1 18 ? -8.255 2.401 -3.453 1.00 0.00 18 CYS A C 3
ATOM 1457 O O . CYS A 1 18 ? -8.639 1.467 -4.133 1.00 0.00 18 CYS A O 3
ATOM 1464 N N . LYS A 1 19 ? -7.312 3.212 -3.871 1.00 0.00 19 LYS A N 3
ATOM 1465 C CA . LYS A 1 19 ? -6.673 3.014 -5.211 1.00 0.00 19 LYS A CA 3
ATOM 1466 C C . LYS A 1 19 ? -5.284 2.371 -5.058 1.00 0.00 19 LYS A C 3
ATOM 1467 O O . LYS A 1 19 ? -4.893 1.964 -3.980 1.00 0.00 19 LYS A O 3
ATOM 1486 N N . LYS A 1 20 ? -4.538 2.274 -6.134 1.00 0.00 20 LYS A N 3
ATOM 1487 C CA . LYS A 1 20 ? -3.174 1.656 -6.059 1.00 0.00 20 LYS A CA 3
ATOM 1488 C C . LYS A 1 20 ? -2.160 2.670 -5.518 1.00 0.00 20 LYS A C 3
ATOM 1489 O O . LYS A 1 20 ? -1.945 3.715 -6.103 1.00 0.00 20 LYS A O 3
ATOM 1508 N N . LYS A 1 21 ? -1.538 2.366 -4.407 1.00 0.00 21 LYS A N 3
ATOM 1509 C CA . LYS A 1 21 ? -0.536 3.308 -3.824 1.00 0.00 21 LYS A CA 3
ATOM 1510 C C . LYS A 1 21 ? 0.888 2.789 -4.060 1.00 0.00 21 LYS A C 3
ATOM 1511 O O . LYS A 1 21 ? 1.175 1.625 -3.851 1.00 0.00 21 LYS A O 3
ATOM 1530 N N . LYS A 1 22 ? 1.778 3.649 -4.490 1.00 0.00 22 LYS A N 3
ATOM 1531 C CA . LYS A 1 22 ? 3.189 3.219 -4.738 1.00 0.00 22 LYS A CA 3
ATOM 1532 C C . LYS A 1 22 ? 4.074 3.626 -3.554 1.00 0.00 22 LYS A C 3
ATOM 1533 O O . LYS A 1 22 ? 4.037 4.757 -3.104 1.00 0.00 22 LYS A O 3
ATOM 1552 N N . CYS A 1 23 ? 4.866 2.714 -3.045 1.00 0.00 23 CYS A N 3
ATOM 1553 C CA . CYS A 1 23 ? 5.753 3.050 -1.885 1.00 0.00 23 CYS A CA 3
ATOM 1554 C C . CYS A 1 23 ? 6.921 3.933 -2.341 1.00 0.00 23 CYS A C 3
ATOM 1555 O O . CYS A 1 23 ? 7.130 4.140 -3.523 1.00 0.00 23 CYS A O 3
ATOM 1562 N N . LYS A 1 24 ? 7.686 4.454 -1.411 1.00 0.00 24 LYS A N 3
ATOM 1563 C CA . LYS A 1 24 ? 8.846 5.324 -1.786 1.00 0.00 24 LYS A CA 3
ATOM 1564 C C . LYS A 1 24 ? 9.896 4.507 -2.551 1.00 0.00 24 LYS A C 3
ATOM 1565 O O . LYS A 1 24 ? 9.871 3.289 -2.548 1.00 0.00 24 LYS A O 3
ATOM 1584 N N . GLY A 1 25 ? 10.819 5.170 -3.206 1.00 0.00 25 GLY A N 3
ATOM 1585 C CA . GLY A 1 25 ? 11.875 4.442 -3.976 1.00 0.00 25 GLY A CA 3
ATOM 1586 C C . GLY A 1 25 ? 12.699 3.559 -3.031 1.00 0.00 25 GLY A C 3
ATOM 1587 O O . GLY A 1 25 ? 12.977 2.413 -3.329 1.00 0.00 25 GLY A O 3
ATOM 1591 N N . GLY A 1 26 ? 13.091 4.086 -1.895 1.00 0.00 26 GLY A N 3
ATOM 1592 C CA . GLY A 1 26 ? 13.900 3.283 -0.927 1.00 0.00 26 GLY A CA 3
ATOM 1593 C C . GLY A 1 26 ? 12.989 2.401 -0.060 1.00 0.00 26 GLY A C 3
ATOM 1594 O O . GLY A 1 26 ? 13.452 1.486 0.594 1.00 0.00 26 GLY A O 3
ATOM 1598 N N . TRP A 1 27 ? 11.703 2.664 -0.042 1.00 0.00 27 TRP A N 3
ATOM 1599 C CA . TRP A 1 27 ? 10.779 1.832 0.791 1.00 0.00 27 TRP A CA 3
ATOM 1600 C C . TRP A 1 27 ? 10.323 0.595 0.010 1.00 0.00 27 TRP A C 3
ATOM 1601 O O . TRP A 1 27 ? 10.033 0.666 -1.170 1.00 0.00 27 TRP A O 3
ATOM 1622 N N . LYS A 1 28 ? 10.261 -0.538 0.664 1.00 0.00 28 LYS A N 3
ATOM 1623 C CA . LYS A 1 28 ? 9.828 -1.792 -0.028 1.00 0.00 28 LYS A CA 3
ATOM 1624 C C . LYS A 1 28 ? 8.355 -2.090 0.283 1.00 0.00 28 LYS A C 3
ATOM 1625 O O . LYS A 1 28 ? 7.933 -2.052 1.424 1.00 0.00 28 LYS A O 3
ATOM 1644 N N . CYS A 1 29 ? 7.574 -2.391 -0.726 1.00 0.00 29 CYS A N 3
ATOM 1645 C CA . CYS A 1 29 ? 6.128 -2.700 -0.499 1.00 0.00 29 CYS A CA 3
ATOM 1646 C C . CYS A 1 29 ? 5.936 -4.213 -0.331 1.00 0.00 29 CYS A C 3
ATOM 1647 O O . CYS A 1 29 ? 6.190 -4.985 -1.237 1.00 0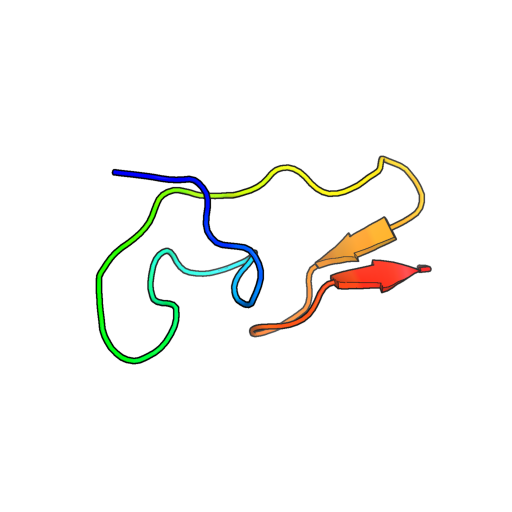.00 29 CYS A O 3
ATOM 1654 N N . LYS A 1 30 ? 5.486 -4.637 0.824 1.00 0.00 30 LYS A N 3
ATOM 1655 C CA . LYS A 1 30 ? 5.268 -6.096 1.064 1.00 0.00 30 LYS A CA 3
ATOM 1656 C C . LYS A 1 30 ? 3.846 -6.486 0.625 1.00 0.00 30 LYS A C 3
ATOM 1657 O O . LYS A 1 30 ? 3.272 -5.861 -0.247 1.00 0.00 30 LYS A O 3
ATOM 1676 N N . PHE A 1 31 ? 3.274 -7.509 1.215 1.00 0.00 31 PHE A N 3
ATOM 1677 C CA . PHE A 1 31 ? 1.891 -7.927 0.819 1.00 0.00 31 PHE A CA 3
ATOM 1678 C C . PHE A 1 31 ? 0.883 -6.816 1.146 1.00 0.00 31 PHE A C 3
ATOM 1679 O O . PHE A 1 31 ? 0.074 -6.445 0.318 1.00 0.00 31 PHE A O 3
ATOM 1696 N N . ASN A 1 32 ? 0.929 -6.278 2.343 1.00 0.00 32 ASN A N 3
ATOM 1697 C CA . ASN A 1 32 ? -0.025 -5.184 2.714 1.00 0.00 32 ASN A CA 3
ATOM 1698 C C . ASN A 1 32 ? 0.642 -4.188 3.677 1.00 0.00 32 ASN A C 3
ATOM 1699 O O . ASN A 1 32 ? 0.010 -3.665 4.576 1.00 0.00 32 ASN A O 3
ATOM 1710 N N . MET A 1 33 ? 1.915 -3.920 3.492 1.00 0.00 33 MET A N 3
ATOM 1711 C CA . MET A 1 33 ? 2.624 -2.956 4.393 1.00 0.00 33 MET A CA 3
ATOM 1712 C C . MET A 1 33 ? 3.805 -2.303 3.661 1.00 0.00 33 MET A C 3
ATOM 1713 O O . MET A 1 33 ? 4.372 -2.873 2.748 1.00 0.00 33 MET A O 3
ATOM 1727 N N . CYS A 1 34 ? 4.181 -1.114 4.065 1.00 0.00 34 CYS A N 3
ATOM 1728 C CA . CYS A 1 34 ? 5.331 -0.420 3.406 1.00 0.00 34 CYS A CA 3
ATOM 1729 C C . CYS A 1 34 ? 6.423 -0.119 4.441 1.00 0.00 34 CYS A C 3
ATOM 1730 O O . CYS A 1 34 ? 6.221 0.656 5.358 1.00 0.00 34 CYS A O 3
ATOM 1737 N N . VAL A 1 35 ? 7.575 -0.729 4.305 1.00 0.00 35 VAL A N 3
ATOM 1738 C CA . VAL A 1 35 ? 8.681 -0.483 5.284 1.00 0.00 35 VAL A CA 3
ATOM 1739 C C . VAL A 1 35 ? 9.944 -0.015 4.551 1.00 0.00 35 VAL A C 3
ATOM 1740 O O . VAL A 1 35 ? 10.212 -0.423 3.438 1.00 0.00 35 VAL A O 3
ATOM 1753 N N . LYS A 1 36 ? 10.722 0.835 5.175 1.00 0.00 36 LYS A N 3
ATOM 1754 C CA . LYS A 1 36 ? 11.974 1.330 4.524 1.00 0.00 36 LYS A CA 3
ATOM 1755 C C . LYS A 1 36 ? 13.031 0.221 4.490 1.00 0.00 36 LYS A C 3
ATOM 1756 O O . LYS A 1 36 ? 13.207 -0.514 5.445 1.00 0.00 36 LYS A O 3
ATOM 1775 N N . VAL A 1 37 ? 13.734 0.096 3.393 1.00 0.00 37 VAL A N 3
ATOM 1776 C CA . VAL A 1 37 ? 14.783 -0.967 3.284 1.00 0.00 37 VAL A CA 3
ATOM 1777 C C . VAL A 1 37 ? 15.931 -0.703 4.274 1.00 0.00 37 VAL A C 3
ATOM 1778 O O . VAL A 1 37 ? 16.169 0.452 4.595 1.00 0.00 37 VAL A O 3
ATOM 1792 N N . LEU A 1 1 ? 12.617 9.322 -3.441 1.00 0.00 1 LEU A N 4
ATOM 1793 C CA . LEU A 1 1 ? 12.021 8.069 -2.882 1.00 0.00 1 LEU A CA 4
ATOM 1794 C C . LEU A 1 1 ? 10.587 7.880 -3.395 1.00 0.00 1 LEU A C 4
ATOM 1795 O O . LEU A 1 1 ? 9.999 8.776 -3.974 1.00 0.00 1 LEU A O 4
ATOM 1813 N N . PHE A 1 2 ? 10.024 6.717 -3.184 1.00 0.00 2 PHE A N 4
ATOM 1814 C CA . PHE A 1 2 ? 8.627 6.450 -3.653 1.00 0.00 2 PHE A CA 4
ATOM 1815 C C . PHE A 1 2 ? 7.811 5.769 -2.545 1.00 0.00 2 PHE A C 4
ATOM 1816 O O . PHE A 1 2 ? 8.332 5.420 -1.502 1.00 0.00 2 PHE A O 4
ATOM 1833 N N . GLU A 1 3 ? 6.533 5.582 -2.766 1.00 0.00 3 GLU A N 4
ATOM 1834 C CA . GLU A 1 3 ? 5.677 4.927 -1.728 1.00 0.00 3 GLU A CA 4
ATOM 1835 C C . GLU A 1 3 ? 5.652 3.409 -1.938 1.00 0.00 3 GLU A C 4
ATOM 1836 O O . GLU A 1 3 ? 6.091 2.906 -2.956 1.00 0.00 3 GLU A O 4
ATOM 1848 N N . CYS A 1 4 ? 5.147 2.675 -0.977 1.00 0.00 4 CYS A N 4
ATOM 1849 C CA . CYS A 1 4 ? 5.100 1.187 -1.112 1.00 0.00 4 CYS A CA 4
ATOM 1850 C C . CYS A 1 4 ? 3.916 0.771 -1.989 1.00 0.00 4 CYS A C 4
ATOM 1851 O O . CYS A 1 4 ? 2.767 0.928 -1.617 1.00 0.00 4 CYS A O 4
ATOM 1858 N N . SER A 1 5 ? 4.194 0.238 -3.151 1.00 0.00 5 SER A N 4
ATOM 1859 C CA . SER A 1 5 ? 3.095 -0.200 -4.068 1.00 0.00 5 SER A CA 4
ATOM 1860 C C . SER A 1 5 ? 2.555 -1.583 -3.664 1.00 0.00 5 SER A C 4
ATOM 1861 O O . SER A 1 5 ? 1.592 -2.063 -4.231 1.00 0.00 5 SER A O 4
ATOM 1869 N N . PHE A 1 6 ? 3.164 -2.227 -2.694 1.00 0.00 6 PHE A N 4
ATOM 1870 C CA . PHE A 1 6 ? 2.681 -3.575 -2.266 1.00 0.00 6 PHE A CA 4
ATOM 1871 C C . PHE A 1 6 ? 1.965 -3.493 -0.911 1.00 0.00 6 PHE A C 4
ATOM 1872 O O . PHE A 1 6 ? 0.903 -4.059 -0.733 1.00 0.00 6 PHE A O 4
ATOM 1889 N N . SER A 1 7 ? 2.540 -2.806 0.048 1.00 0.00 7 SER A N 4
ATOM 1890 C CA . SER A 1 7 ? 1.893 -2.706 1.394 1.00 0.00 7 SER A CA 4
ATOM 1891 C C . SER A 1 7 ? 1.052 -1.430 1.508 1.00 0.00 7 SER A C 4
ATOM 1892 O O . SER A 1 7 ? 1.468 -0.359 1.103 1.00 0.00 7 SER A O 4
ATOM 1900 N N . CYS A 1 8 ? -0.127 -1.543 2.071 1.00 0.00 8 CYS A N 4
ATOM 1901 C CA . CYS A 1 8 ? -1.011 -0.347 2.237 1.00 0.00 8 CYS A CA 4
ATOM 1902 C C . CYS A 1 8 ? -0.868 0.213 3.660 1.00 0.00 8 CYS A C 4
ATOM 1903 O O . CYS A 1 8 ? -0.773 1.409 3.859 1.00 0.00 8 CYS A O 4
ATOM 1910 N N . GLU A 1 9 ? -0.850 -0.651 4.648 1.00 0.00 9 GLU A N 4
ATOM 1911 C CA . GLU A 1 9 ? -0.713 -0.189 6.064 1.00 0.00 9 GLU A CA 4
ATOM 1912 C C . GLU A 1 9 ? 0.755 -0.244 6.512 1.00 0.00 9 GLU A C 4
ATOM 1913 O O . GLU A 1 9 ? 1.185 0.536 7.341 1.00 0.00 9 GLU A O 4
ATOM 1925 N N . ILE A 1 10 ? 1.521 -1.163 5.975 1.00 0.00 10 ILE A N 4
ATOM 1926 C CA . ILE A 1 10 ? 2.960 -1.278 6.375 1.00 0.00 10 ILE A CA 4
ATOM 1927 C C . ILE A 1 10 ? 3.843 -0.464 5.421 1.00 0.00 10 ILE A C 4
ATOM 1928 O O . ILE A 1 10 ? 3.450 -0.148 4.313 1.00 0.00 10 ILE A O 4
ATOM 1944 N N . GLU A 1 11 ? 5.036 -0.127 5.846 1.00 0.00 11 GLU A N 4
ATOM 1945 C CA . GLU A 1 11 ? 5.954 0.663 4.970 1.00 0.00 11 GLU A CA 4
ATOM 1946 C C . GLU A 1 11 ? 7.126 -0.211 4.496 1.00 0.00 11 GLU A C 4
ATOM 1947 O O . GLU A 1 11 ? 8.249 0.246 4.382 1.00 0.00 11 GLU A O 4
ATOM 1959 N N . LYS A 1 12 ? 6.868 -1.467 4.215 1.00 0.00 12 LYS A N 4
ATOM 1960 C CA . LYS A 1 12 ? 7.958 -2.375 3.747 1.00 0.00 12 LYS A CA 4
ATOM 1961 C C . LYS A 1 12 ? 7.537 -3.082 2.453 1.00 0.00 12 LYS A C 4
ATOM 1962 O O . LYS A 1 12 ? 6.681 -3.948 2.457 1.00 0.00 12 LYS A O 4
ATOM 1981 N N . GLU A 1 13 ? 8.133 -2.714 1.347 1.00 0.00 13 GLU A N 4
ATOM 1982 C CA . GLU A 1 13 ? 7.777 -3.357 0.043 1.00 0.00 13 GLU A CA 4
ATOM 1983 C C . GLU A 1 13 ? 8.498 -4.704 -0.107 1.00 0.00 13 GLU A C 4
ATOM 1984 O O . GLU A 1 13 ? 7.955 -5.647 -0.651 1.00 0.00 13 GLU A O 4
ATOM 1996 N N . GLY A 1 14 ? 9.717 -4.796 0.366 1.00 0.00 14 GLY A N 4
ATOM 1997 C CA . GLY A 1 14 ? 10.482 -6.073 0.250 1.00 0.00 14 GLY A CA 4
ATOM 1998 C C . GLY A 1 14 ? 11.841 -5.784 -0.390 1.00 0.00 14 GLY A C 4
ATOM 1999 O O . GLY A 1 14 ? 12.877 -6.075 0.179 1.00 0.00 14 GLY A O 4
ATOM 2003 N N . ASP A 1 15 ? 11.843 -5.205 -1.565 1.00 0.00 15 ASP A N 4
ATOM 2004 C CA . ASP A 1 15 ? 13.134 -4.883 -2.245 1.00 0.00 15 ASP A CA 4
ATOM 2005 C C . ASP A 1 15 ? 13.686 -3.548 -1.727 1.00 0.00 15 ASP A C 4
ATOM 2006 O O . ASP A 1 15 ? 14.872 -3.407 -1.498 1.00 0.00 15 ASP A O 4
ATOM 2015 N N . LYS A 1 16 ? 12.830 -2.570 -1.540 1.00 0.00 16 LYS A N 4
ATOM 2016 C CA . LYS A 1 16 ? 13.293 -1.241 -1.033 1.00 0.00 16 LYS A CA 4
ATOM 2017 C C . LYS A 1 16 ? 12.263 -0.658 -0.055 1.00 0.00 16 LYS A C 4
ATOM 2018 O O . LYS A 1 16 ? 11.072 -0.812 -0.250 1.00 0.00 16 LYS A O 4
ATOM 2037 N N . PRO A 1 17 ? 12.758 -0.001 0.969 1.00 0.00 17 PRO A N 4
ATOM 2038 C CA . PRO A 1 17 ? 11.864 0.615 1.985 1.00 0.00 17 PRO A CA 4
ATOM 2039 C C . PRO A 1 17 ? 11.159 1.843 1.400 1.00 0.00 17 PRO A C 4
ATOM 2040 O O . PRO A 1 17 ? 11.759 2.637 0.698 1.00 0.00 17 PRO A O 4
ATOM 2051 N N . CYS A 1 18 ? 9.890 1.999 1.677 1.00 0.00 18 CYS A N 4
ATOM 2052 C CA . CYS A 1 18 ? 9.140 3.171 1.130 1.00 0.00 18 CYS A CA 4
ATOM 2053 C C . CYS A 1 18 ? 8.064 3.639 2.119 1.00 0.00 18 CYS A C 4
ATOM 2054 O O . CYS A 1 18 ? 7.834 3.021 3.142 1.00 0.00 18 CYS A O 4
ATOM 2061 N N . LYS A 1 19 ? 7.401 4.727 1.812 1.00 0.00 19 LYS A N 4
ATOM 2062 C CA . LYS A 1 19 ? 6.331 5.243 2.723 1.00 0.00 19 LYS A CA 4
ATOM 2063 C C . LYS A 1 19 ? 5.036 4.453 2.503 1.00 0.00 19 LYS A C 4
ATOM 2064 O O . LYS A 1 19 ? 4.927 3.676 1.575 1.00 0.00 19 LYS A O 4
ATOM 2083 N N . LYS A 1 20 ? 4.052 4.641 3.345 1.00 0.00 20 LYS A N 4
ATOM 2084 C CA . LYS A 1 20 ? 2.772 3.888 3.166 1.00 0.00 20 LYS A CA 4
ATOM 2085 C C . LYS A 1 20 ? 1.918 4.547 2.074 1.00 0.00 20 LYS A C 4
ATOM 2086 O O . LYS A 1 20 ? 1.823 5.758 1.991 1.00 0.00 20 LYS A O 4
ATOM 2105 N N . LYS A 1 21 ? 1.306 3.755 1.229 1.00 0.00 21 LYS A N 4
ATOM 2106 C CA . LYS A 1 21 ? 0.466 4.332 0.135 1.00 0.00 21 LYS A CA 4
ATOM 2107 C C . LYS A 1 21 ? -0.978 4.536 0.612 1.00 0.00 21 LYS A C 4
ATOM 2108 O O . LYS A 1 21 ? -1.392 3.995 1.623 1.00 0.00 21 LYS A O 4
ATOM 2127 N N . LYS A 1 22 ? -1.744 5.317 -0.109 1.00 0.00 22 LYS A N 4
ATOM 2128 C CA . LYS A 1 22 ? -3.163 5.568 0.292 1.00 0.00 22 LYS A CA 4
ATOM 2129 C C . LYS A 1 22 ? -4.123 5.121 -0.818 1.00 0.00 22 LYS A C 4
ATOM 2130 O O . LYS A 1 22 ? -3.736 4.972 -1.963 1.00 0.00 22 LYS A O 4
ATOM 2149 N N . CYS A 1 23 ? -5.372 4.909 -0.484 1.00 0.00 23 CYS A N 4
ATOM 2150 C CA . CYS A 1 23 ? -6.366 4.474 -1.512 1.00 0.00 23 CYS A CA 4
ATOM 2151 C C . CYS A 1 23 ? -7.427 5.562 -1.720 1.00 0.00 23 CYS A C 4
ATOM 2152 O O . CYS A 1 23 ? -7.452 6.559 -1.021 1.00 0.00 23 CYS A O 4
ATOM 2159 N N . LYS A 1 24 ? -8.301 5.379 -2.680 1.00 0.00 24 LYS A N 4
ATOM 2160 C CA . LYS A 1 24 ? -9.359 6.404 -2.940 1.00 0.00 24 LYS A CA 4
ATOM 2161 C C . LYS A 1 24 ? -10.473 6.316 -1.888 1.00 0.00 24 LYS A C 4
ATOM 2162 O O . LYS A 1 24 ? -10.452 5.468 -1.013 1.00 0.00 24 LYS A O 4
ATOM 2181 N N . GLY A 1 25 ? -11.446 7.194 -1.971 1.00 0.00 25 GLY A N 4
ATOM 2182 C CA . GLY A 1 25 ? -12.571 7.181 -0.986 1.00 0.00 25 GLY A CA 4
ATOM 2183 C C . GLY A 1 25 ? -13.422 5.919 -1.173 1.00 0.00 25 GLY A C 4
ATOM 2184 O O . GLY A 1 25 ? -13.902 5.344 -0.214 1.00 0.00 25 GLY A O 4
ATOM 2188 N N . GLY A 1 26 ? -13.610 5.482 -2.397 1.00 0.00 26 GLY A N 4
ATOM 2189 C CA . GLY A 1 26 ? -14.429 4.255 -2.643 1.00 0.00 26 GLY A CA 4
ATOM 2190 C C . GLY A 1 26 ? -13.533 3.008 -2.635 1.00 0.00 26 GLY A C 4
ATOM 2191 O O . GLY A 1 26 ? -13.831 2.024 -3.285 1.00 0.00 26 GLY A O 4
ATOM 2195 N N . TRP A 1 27 ? -12.444 3.035 -1.903 1.00 0.00 27 TRP A N 4
ATOM 2196 C CA . TRP A 1 27 ? -11.539 1.847 -1.852 1.00 0.00 27 TRP A CA 4
ATOM 2197 C C .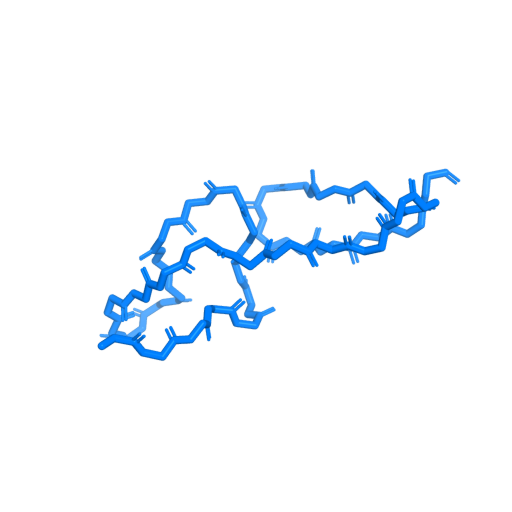 TRP A 1 27 ? -11.422 1.335 -0.414 1.00 0.00 27 TRP A C 4
ATOM 2198 O O . TRP A 1 27 ? -11.890 1.962 0.520 1.00 0.00 27 TRP A O 4
ATOM 2219 N N . LYS A 1 28 ? -10.800 0.199 -0.231 1.00 0.00 28 LYS A N 4
ATOM 2220 C CA . LYS A 1 28 ? -10.644 -0.366 1.141 1.00 0.00 28 LYS A CA 4
ATOM 2221 C C . LYS A 1 28 ? -9.217 -0.887 1.337 1.00 0.00 28 LYS A C 4
ATOM 2222 O O . LYS A 1 28 ? -8.734 -1.700 0.570 1.00 0.00 28 LYS A O 4
ATOM 2241 N N . CYS A 1 29 ? -8.542 -0.427 2.360 1.00 0.00 29 CYS A N 4
ATOM 2242 C CA . CYS A 1 29 ? -7.147 -0.896 2.613 1.00 0.00 29 CYS A CA 4
ATOM 2243 C C . CYS A 1 29 ? -7.170 -2.157 3.483 1.00 0.00 29 CYS A C 4
ATOM 2244 O O . CYS A 1 29 ? -7.577 -2.124 4.630 1.00 0.00 29 CYS A O 4
ATOM 2251 N N . LYS A 1 30 ? -6.737 -3.268 2.942 1.00 0.00 30 LYS A N 4
ATOM 2252 C CA . LYS A 1 30 ? -6.728 -4.540 3.728 1.00 0.00 30 LYS A CA 4
ATOM 2253 C C . LYS A 1 30 ? -5.493 -4.583 4.641 1.00 0.00 30 LYS A C 4
ATOM 2254 O O . LYS A 1 30 ? -4.945 -3.557 5.000 1.00 0.00 30 LYS A O 4
ATOM 2273 N N . PHE A 1 31 ? -5.053 -5.758 5.025 1.00 0.00 31 PHE A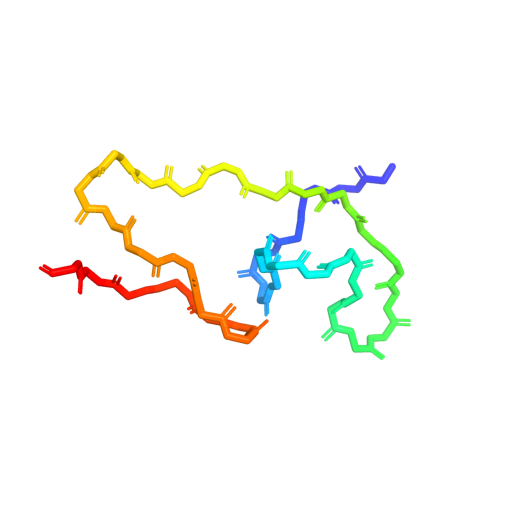 N 4
ATOM 2274 C CA . PHE A 1 31 ? -3.858 -5.858 5.921 1.00 0.00 31 PHE A CA 4
ATOM 2275 C C . PHE A 1 31 ? -2.576 -5.501 5.153 1.00 0.00 31 PHE A C 4
ATOM 2276 O O . PHE A 1 31 ? -1.748 -4.754 5.638 1.00 0.00 31 PHE A O 4
ATOM 2293 N N . ASN A 1 32 ? -2.405 -6.032 3.965 1.00 0.00 32 ASN A N 4
ATOM 2294 C CA . ASN A 1 32 ? -1.173 -5.724 3.175 1.00 0.00 32 ASN A CA 4
ATOM 2295 C C . ASN A 1 32 ? -1.515 -5.453 1.701 1.00 0.00 32 ASN A C 4
ATOM 2296 O O . ASN A 1 32 ? -0.699 -5.666 0.824 1.00 0.00 32 ASN A O 4
ATOM 2307 N N . MET A 1 33 ? -2.709 -4.986 1.419 1.00 0.00 33 MET A N 4
ATOM 2308 C CA . MET A 1 33 ? -3.088 -4.705 -0.003 1.00 0.00 33 MET A CA 4
ATOM 2309 C C . MET A 1 33 ? -4.277 -3.735 -0.069 1.00 0.00 33 MET A C 4
ATOM 2310 O O . MET A 1 33 ? -5.043 -3.614 0.866 1.00 0.00 33 MET A O 4
ATOM 2324 N N . CYS A 1 34 ? -4.433 -3.047 -1.175 1.00 0.00 34 CYS A N 4
ATOM 2325 C CA . CYS A 1 34 ? -5.572 -2.085 -1.318 1.00 0.00 34 CYS A CA 4
ATOM 2326 C C . CYS A 1 34 ? -6.564 -2.609 -2.363 1.00 0.00 34 CYS A C 4
ATOM 2327 O O . CYS A 1 34 ? -6.226 -2.777 -3.520 1.00 0.00 34 CYS A O 4
ATOM 2334 N N . VAL A 1 35 ? -7.782 -2.874 -1.960 1.00 0.00 35 VAL A N 4
ATOM 2335 C CA . VAL A 1 35 ? -8.800 -3.396 -2.924 1.00 0.00 35 VAL A CA 4
ATOM 2336 C C . VAL A 1 35 ? -10.003 -2.444 -2.992 1.00 0.00 35 VAL A C 4
ATOM 2337 O O . VAL A 1 35 ? -10.443 -1.916 -1.988 1.00 0.00 35 VAL A O 4
ATOM 2350 N N . LYS A 1 36 ? -10.538 -2.227 -4.169 1.00 0.00 36 LYS A N 4
ATOM 2351 C CA . LYS A 1 36 ? -11.717 -1.314 -4.306 1.00 0.00 36 LYS A CA 4
ATOM 2352 C C . LYS A 1 36 ? -12.970 -1.977 -3.721 1.00 0.00 36 LYS A C 4
ATOM 2353 O O . LYS A 1 36 ? -13.337 -3.073 -4.101 1.00 0.00 36 LYS A O 4
ATOM 2372 N N . VAL A 1 37 ? -13.626 -1.317 -2.799 1.00 0.00 37 VAL A N 4
ATOM 2373 C CA . VAL A 1 37 ? -14.859 -1.902 -2.183 1.00 0.00 37 VAL A CA 4
ATOM 2374 C C . VAL A 1 37 ? -16.116 -1.194 -2.715 1.00 0.00 37 VAL A C 4
ATOM 2375 O O . VAL A 1 37 ? -17.146 -1.844 -2.796 1.00 0.00 37 VAL A O 4
ATOM 2389 N N . LEU A 1 1 ? -11.732 9.798 -3.807 1.00 0.00 1 LEU A N 5
ATOM 2390 C CA . LEU A 1 1 ? -10.894 8.572 -3.636 1.00 0.00 1 LEU A CA 5
ATOM 2391 C C . LEU A 1 1 ? -9.707 8.869 -2.709 1.00 0.00 1 LEU A C 5
ATOM 2392 O O . LEU A 1 1 ? -8.905 9.745 -2.975 1.00 0.00 1 LEU A O 5
ATOM 2410 N N . PHE A 1 2 ? -9.593 8.143 -1.623 1.00 0.00 2 PHE A N 5
ATOM 2411 C CA . PHE A 1 2 ? -8.460 8.377 -0.671 1.00 0.00 2 PHE A CA 5
ATOM 2412 C C . PHE A 1 2 ? -7.270 7.474 -1.024 1.00 0.00 2 PHE A C 5
ATOM 2413 O O . PHE A 1 2 ? -7.233 6.868 -2.077 1.00 0.00 2 PHE A O 5
ATOM 2430 N N . GLU A 1 3 ? -6.298 7.379 -0.147 1.00 0.00 3 GLU A N 5
ATOM 2431 C CA . GLU A 1 3 ? -5.111 6.511 -0.424 1.00 0.00 3 GLU A CA 5
ATOM 2432 C C . GLU A 1 3 ? -5.290 5.142 0.242 1.00 0.00 3 GLU A C 5
ATOM 2433 O O . GLU A 1 3 ? -6.028 5.001 1.201 1.00 0.00 3 GLU A O 5
ATOM 2445 N N . CYS A 1 4 ? -4.621 4.134 -0.260 1.00 0.00 4 CYS A N 5
ATOM 2446 C CA . CYS A 1 4 ? -4.751 2.771 0.343 1.00 0.00 4 CYS A CA 5
ATOM 2447 C C . CYS A 1 4 ? -3.839 2.649 1.568 1.00 0.00 4 CYS A C 5
ATOM 2448 O O . CYS A 1 4 ? -2.663 2.956 1.511 1.00 0.00 4 CYS A O 5
ATOM 2455 N N . SER A 1 5 ? -4.377 2.198 2.672 1.00 0.00 5 SER A N 5
ATOM 2456 C CA . SER A 1 5 ? -3.553 2.047 3.909 1.00 0.00 5 SER A CA 5
ATOM 2457 C C . SER A 1 5 ? -3.300 0.560 4.204 1.00 0.00 5 SER A C 5
ATOM 2458 O O . SER A 1 5 ? -3.134 0.164 5.343 1.00 0.00 5 SER A O 5
ATOM 2466 N N . PHE A 1 6 ? -3.272 -0.263 3.184 1.00 0.00 6 PHE A N 5
ATOM 2467 C CA . PHE A 1 6 ? -3.032 -1.724 3.393 1.00 0.00 6 PHE A CA 5
ATOM 2468 C C . PHE A 1 6 ? -2.262 -2.313 2.203 1.00 0.00 6 PHE A C 5
ATOM 2469 O O . PHE A 1 6 ? -1.317 -3.058 2.377 1.00 0.00 6 PHE A O 5
ATOM 2486 N N . SER A 1 7 ? -2.664 -1.985 0.999 1.00 0.00 7 SER A N 5
ATOM 2487 C CA . SER A 1 7 ? -1.962 -2.526 -0.204 1.00 0.00 7 SER A CA 5
ATOM 2488 C C . SER A 1 7 ? -1.058 -1.459 -0.831 1.00 0.00 7 SER A C 5
ATOM 2489 O O . SER A 1 7 ? -1.501 -0.378 -1.178 1.00 0.00 7 SER A O 5
ATOM 2497 N N . CYS A 1 8 ? 0.206 -1.764 -0.988 1.00 0.00 8 CYS A N 5
ATOM 2498 C CA . CYS A 1 8 ? 1.153 -0.782 -1.605 1.00 0.00 8 CYS A CA 5
ATOM 2499 C C . CYS A 1 8 ? 1.403 -1.141 -3.078 1.00 0.00 8 CYS A C 5
ATOM 2500 O O . CYS A 1 8 ? 1.675 -0.280 -3.894 1.00 0.00 8 CYS A O 5
ATOM 2507 N N . GLU A 1 9 ? 1.305 -2.404 -3.423 1.00 0.00 9 GLU A N 5
ATOM 2508 C CA . GLU A 1 9 ? 1.529 -2.822 -4.841 1.00 0.00 9 GLU A CA 5
ATOM 2509 C C . GLU A 1 9 ? 0.223 -2.708 -5.635 1.00 0.00 9 GLU A C 5
ATOM 2510 O O . GLU A 1 9 ? 0.213 -2.263 -6.768 1.00 0.00 9 GLU A O 5
ATOM 2522 N N . ILE A 1 10 ? -0.876 -3.107 -5.044 1.00 0.00 10 ILE A N 5
ATOM 2523 C CA . ILE A 1 10 ? -2.191 -3.030 -5.750 1.00 0.00 10 ILE A CA 5
ATOM 2524 C C . ILE A 1 10 ? -2.926 -1.746 -5.348 1.00 0.00 10 ILE A C 5
ATOM 2525 O O . ILE A 1 10 ? -2.787 -1.262 -4.239 1.00 0.00 10 ILE A O 5
ATOM 2541 N N . GLU A 1 11 ? -3.713 -1.195 -6.240 1.00 0.00 11 GLU A N 5
ATOM 2542 C CA . GLU A 1 11 ? -4.465 0.057 -5.911 1.00 0.00 11 GLU A CA 5
ATOM 2543 C C . GLU A 1 11 ? -5.865 -0.278 -5.365 1.00 0.00 11 GLU A C 5
ATOM 2544 O O . GLU A 1 11 ? -6.810 0.461 -5.570 1.00 0.00 11 GLU A O 5
ATOM 2556 N N . LYS A 1 12 ? -6.003 -1.382 -4.667 1.00 0.00 12 LYS A N 5
ATOM 2557 C CA . LYS A 1 12 ? -7.335 -1.760 -4.105 1.00 0.00 12 LYS A CA 5
ATOM 2558 C C . LYS A 1 12 ? -7.162 -2.346 -2.700 1.00 0.00 12 LYS A C 5
ATOM 2559 O O . LYS A 1 12 ? -6.451 -3.316 -2.506 1.00 0.00 12 LYS A O 5
ATOM 2578 N N . GLU A 1 13 ? -7.807 -1.763 -1.721 1.00 0.00 13 GLU A N 5
ATOM 2579 C CA . GLU A 1 13 ? -7.683 -2.280 -0.323 1.00 0.00 13 GLU A CA 5
ATOM 2580 C C . GLU A 1 13 ? -8.641 -3.459 -0.091 1.00 0.00 13 GLU A C 5
ATOM 2581 O O . GLU A 1 13 ? -8.384 -4.318 0.732 1.00 0.00 13 GLU A O 5
ATOM 2593 N N . GLY A 1 14 ? -9.743 -3.501 -0.802 1.00 0.00 14 GLY A N 5
ATOM 2594 C CA . GLY A 1 14 ? -10.717 -4.618 -0.616 1.00 0.00 14 GLY A CA 5
ATOM 2595 C C . GLY A 1 14 ? -12.065 -4.047 -0.169 1.00 0.00 14 GLY A C 5
ATOM 2596 O O . GLY A 1 14 ? -13.103 -4.404 -0.692 1.00 0.00 14 GLY A O 5
ATOM 2600 N N . ASP A 1 15 ? -12.053 -3.157 0.793 1.00 0.00 15 ASP A N 5
ATOM 2601 C CA . ASP A 1 15 ? -13.331 -2.551 1.279 1.00 0.00 15 ASP A CA 5
ATOM 2602 C C . ASP A 1 15 ? -13.643 -1.275 0.488 1.00 0.00 15 ASP A C 5
ATOM 2603 O O . ASP A 1 15 ? -14.766 -1.051 0.078 1.00 0.00 15 ASP A O 5
ATOM 2612 N N . LYS A 1 16 ? -12.653 -0.441 0.272 1.00 0.00 16 LYS A N 5
ATOM 2613 C CA . LYS A 1 16 ? -12.881 0.823 -0.493 1.00 0.00 16 LYS A CA 5
ATOM 2614 C C . LYS A 1 16 ? -11.739 1.048 -1.494 1.00 0.00 16 LYS A C 5
ATOM 2615 O O . LYS A 1 16 ? -10.589 0.804 -1.182 1.00 0.00 16 LYS A O 5
ATOM 2634 N N . PRO A 1 17 ? -12.095 1.510 -2.671 1.00 0.00 17 PRO A N 5
ATOM 2635 C CA . PRO A 1 17 ? -11.081 1.772 -3.725 1.00 0.00 17 PRO A CA 5
ATOM 2636 C C . PRO A 1 17 ? -10.250 3.014 -3.377 1.00 0.00 17 PRO A C 5
ATOM 2637 O O . PRO A 1 17 ? -10.783 4.059 -3.050 1.00 0.00 17 PRO A O 5
ATOM 2648 N N . CYS A 1 18 ? -8.947 2.903 -3.444 1.00 0.00 18 CYS A N 5
ATOM 2649 C CA . CYS A 1 18 ? -8.071 4.070 -3.118 1.00 0.0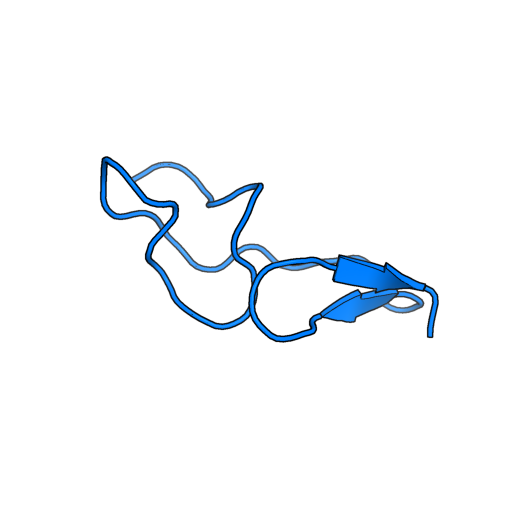0 18 CYS A CA 5
ATOM 2650 C C . CYS A 1 18 ? -6.830 4.075 -4.022 1.00 0.00 18 CYS A C 5
ATOM 2651 O O . CYS A 1 18 ? -6.576 3.131 -4.745 1.00 0.00 18 CYS A O 5
ATOM 2658 N N . LYS A 1 19 ? -6.057 5.133 -3.984 1.00 0.00 19 LYS A N 5
ATOM 2659 C CA . LYS A 1 19 ? -4.829 5.206 -4.840 1.00 0.00 19 LYS A CA 5
ATOM 2660 C C . LYS A 1 19 ? -3.690 4.402 -4.203 1.00 0.00 19 LYS A C 5
ATOM 2661 O O . LYS A 1 19 ? -3.759 4.020 -3.050 1.00 0.00 19 LYS A O 5
ATOM 2680 N N . LYS A 1 20 ? -2.641 4.139 -4.943 1.00 0.00 20 LYS A N 5
ATOM 2681 C CA . LYS A 1 20 ? -1.503 3.351 -4.372 1.00 0.00 20 LYS A CA 5
ATOM 2682 C C . LYS A 1 20 ? -0.622 4.245 -3.488 1.00 0.00 20 LYS A C 5
ATOM 2683 O O . LYS A 1 20 ? -0.131 5.275 -3.913 1.00 0.00 20 LYS A O 5
ATOM 2702 N N . LYS A 1 21 ? -0.427 3.857 -2.252 1.00 0.00 21 LYS A N 5
ATOM 2703 C CA . LYS A 1 21 ? 0.416 4.676 -1.329 1.00 0.00 21 LYS A CA 5
ATOM 2704 C C . LYS A 1 21 ? 1.894 4.324 -1.527 1.00 0.00 21 LYS A C 5
ATOM 2705 O O . LYS A 1 21 ? 2.288 3.177 -1.411 1.00 0.00 21 LYS A O 5
ATOM 2724 N N . LYS A 1 22 ? 2.711 5.301 -1.833 1.00 0.00 22 LYS A N 5
ATOM 2725 C CA . LYS A 1 22 ? 4.163 5.026 -2.049 1.00 0.00 22 LYS A CA 5
ATOM 2726 C C . LYS A 1 22 ? 4.864 4.771 -0.712 1.00 0.00 22 LYS A C 5
ATOM 2727 O O . LYS A 1 22 ? 4.795 5.574 0.201 1.00 0.00 22 LYS A O 5
ATOM 2746 N N . CYS A 1 23 ? 5.541 3.656 -0.592 1.00 0.00 23 CYS A N 5
ATOM 2747 C CA . CYS A 1 23 ? 6.251 3.347 0.684 1.00 0.00 23 CYS A CA 5
ATOM 2748 C C . CYS A 1 23 ? 7.479 4.253 0.838 1.00 0.00 23 CYS A C 5
ATOM 2749 O O . CYS A 1 23 ? 7.907 4.900 -0.102 1.00 0.00 23 CYS A O 5
ATOM 2756 N N . LYS A 1 24 ? 8.042 4.306 2.018 1.00 0.00 24 LYS A N 5
ATOM 2757 C CA . LYS A 1 24 ? 9.240 5.172 2.248 1.00 0.00 24 LYS A CA 5
ATOM 2758 C C . LYS A 1 24 ? 10.501 4.509 1.673 1.00 0.00 24 LYS A C 5
ATOM 2759 O O . LYS A 1 24 ? 10.463 3.390 1.190 1.00 0.00 24 LYS A O 5
ATOM 2778 N N . GLY A 1 25 ? 11.618 5.196 1.722 1.00 0.00 25 GLY A N 5
ATOM 2779 C CA . GLY A 1 25 ? 12.889 4.621 1.180 1.00 0.00 25 GLY A CA 5
ATOM 2780 C C . GLY A 1 25 ? 13.315 3.402 2.008 1.00 0.00 25 GLY A C 5
ATOM 2781 O O . GLY A 1 25 ? 13.834 2.439 1.476 1.00 0.00 25 GLY A O 5
ATOM 2785 N N . GLY A 1 26 ? 13.099 3.433 3.303 1.00 0.00 26 GLY A N 5
ATOM 2786 C CA . GLY A 1 26 ? 13.493 2.271 4.158 1.00 0.00 26 GLY A CA 5
ATOM 2787 C C . GLY A 1 26 ? 12.336 1.264 4.265 1.00 0.00 26 GLY A C 5
ATOM 2788 O O . GLY A 1 26 ? 12.338 0.408 5.128 1.00 0.00 26 GLY A O 5
ATOM 2792 N N . TRP A 1 27 ? 11.355 1.352 3.395 1.00 0.00 27 TRP A N 5
ATOM 2793 C CA . TRP A 1 27 ? 10.209 0.395 3.447 1.00 0.00 27 TRP A CA 5
ATOM 2794 C C . TRP A 1 27 ? 10.034 -0.279 2.082 1.00 0.00 27 TRP A C 5
ATOM 2795 O O . TRP A 1 27 ? 10.010 0.378 1.057 1.00 0.00 27 TRP A O 5
ATOM 2816 N N . LYS A 1 28 ? 9.918 -1.583 2.061 1.00 0.00 28 LYS A N 5
ATOM 2817 C CA . LYS A 1 28 ? 9.752 -2.304 0.761 1.00 0.00 28 LYS A CA 5
ATOM 2818 C C . LYS A 1 28 ? 8.301 -2.764 0.584 1.00 0.00 28 LYS A C 5
ATOM 2819 O O . LYS A 1 28 ? 7.650 -3.172 1.528 1.00 0.00 28 LYS A O 5
ATOM 2838 N N . CYS A 1 29 ? 7.795 -2.704 -0.623 1.00 0.00 29 CYS A N 5
ATOM 2839 C CA . CYS A 1 29 ? 6.388 -3.138 -0.876 1.00 0.00 29 CYS A CA 5
ATOM 2840 C C . CYS A 1 29 ? 6.371 -4.574 -1.412 1.00 0.00 29 CYS A C 5
ATOM 2841 O O . CYS A 1 29 ? 6.894 -4.856 -2.475 1.00 0.00 29 CYS A O 5
ATOM 2848 N N . LYS A 1 30 ? 5.772 -5.482 -0.681 1.00 0.00 30 LYS A N 5
ATOM 2849 C CA . LYS A 1 30 ? 5.717 -6.904 -1.138 1.00 0.00 30 LYS A CA 5
ATOM 2850 C C . LYS A 1 30 ? 4.420 -7.158 -1.922 1.00 0.00 30 LYS A C 5
ATOM 2851 O O . LYS A 1 30 ? 3.868 -6.254 -2.521 1.00 0.00 30 LYS A O 5
ATOM 2870 N N . PHE A 1 31 ? 3.931 -8.379 -1.925 1.00 0.00 31 PHE A N 5
ATOM 2871 C CA . PHE A 1 31 ? 2.668 -8.695 -2.673 1.00 0.00 31 PHE A CA 5
ATOM 2872 C C . PHE A 1 31 ? 1.559 -7.706 -2.295 1.00 0.00 31 PHE A C 5
ATOM 2873 O O . PHE A 1 31 ? 0.996 -7.040 -3.143 1.00 0.00 31 PHE A O 5
ATOM 2890 N N . ASN A 1 32 ? 1.252 -7.601 -1.026 1.00 0.00 32 ASN A N 5
ATOM 2891 C CA . ASN A 1 32 ? 0.189 -6.649 -0.583 1.00 0.00 32 ASN A CA 5
ATOM 2892 C C . ASN A 1 32 ? 0.486 -6.132 0.833 1.00 0.00 32 ASN A C 5
ATOM 2893 O O . ASN A 1 32 ? -0.417 -5.831 1.593 1.00 0.00 32 ASN A O 5
ATOM 2904 N N . MET A 1 33 ? 1.744 -6.025 1.190 1.00 0.00 33 MET A N 5
ATOM 2905 C CA . MET A 1 33 ? 2.105 -5.531 2.552 1.00 0.00 33 MET A CA 5
ATOM 2906 C C . MET A 1 33 ? 3.444 -4.783 2.508 1.00 0.00 33 MET A C 5
ATOM 2907 O O . MET A 1 33 ? 4.441 -5.305 2.043 1.00 0.00 33 MET A O 5
ATOM 2921 N N . CYS A 1 34 ? 3.472 -3.568 2.996 1.00 0.00 34 CYS A N 5
ATOM 2922 C CA . CYS A 1 34 ? 4.744 -2.782 2.993 1.00 0.00 34 CYS A CA 5
ATOM 2923 C C . CYS A 1 34 ? 5.467 -2.956 4.334 1.00 0.00 34 CYS A C 5
ATOM 2924 O O . CYS A 1 34 ? 4.982 -2.539 5.369 1.00 0.00 34 CYS A O 5
ATOM 2931 N N . VAL A 1 35 ? 6.621 -3.578 4.322 1.00 0.00 35 VAL A N 5
ATOM 2932 C CA . VAL A 1 35 ? 7.379 -3.791 5.596 1.00 0.00 35 VAL A CA 5
ATOM 2933 C C . VAL A 1 35 ? 8.752 -3.113 5.515 1.00 0.00 35 VAL A C 5
ATOM 2934 O O . VAL A 1 35 ? 9.329 -2.987 4.451 1.00 0.00 35 VAL A O 5
ATOM 2947 N N . LYS A 1 36 ? 9.278 -2.675 6.633 1.00 0.00 36 LYS A N 5
ATOM 2948 C CA . LYS A 1 36 ? 10.614 -2.002 6.625 1.00 0.00 36 LYS A CA 5
ATOM 2949 C C . LYS A 1 36 ? 11.729 -3.031 6.397 1.00 0.00 36 LYS A C 5
ATOM 2950 O O . LYS A 1 36 ? 11.722 -4.105 6.969 1.00 0.00 36 LYS A O 5
ATOM 2969 N N . VAL A 1 37 ? 12.688 -2.704 5.564 1.00 0.00 37 VAL A N 5
ATOM 2970 C CA . VAL A 1 37 ? 13.812 -3.657 5.293 1.00 0.00 37 VAL A CA 5
ATOM 2971 C C . VAL A 1 37 ? 14.762 -3.734 6.503 1.00 0.00 37 VAL A C 5
ATOM 2972 O O . VAL A 1 37 ? 15.383 -4.770 6.675 1.00 0.00 37 VAL A O 5
ATOM 2986 N N . LEU A 1 1 ? -12.908 6.472 -6.002 1.00 0.00 1 LEU A N 6
ATOM 2987 C CA . LEU A 1 1 ? -11.786 5.527 -5.720 1.00 0.00 1 LEU A CA 6
ATOM 2988 C C . LEU A 1 1 ? -10.647 6.257 -5.000 1.00 0.00 1 LEU A C 6
ATOM 2989 O O . LEU A 1 1 ? -9.991 7.112 -5.566 1.00 0.00 1 LEU A O 6
ATOM 3007 N N . PHE A 1 2 ? -10.408 5.923 -3.757 1.00 0.00 2 PHE A N 6
ATOM 3008 C CA . PHE A 1 2 ? -9.311 6.590 -2.993 1.00 0.00 2 PHE A CA 6
ATOM 3009 C C . PHE A 1 2 ? -8.076 5.689 -2.956 1.00 0.00 2 PHE A C 6
ATOM 3010 O O . PHE A 1 2 ? -8.185 4.486 -2.813 1.00 0.00 2 PHE A O 6
ATOM 3027 N N . GLU A 1 3 ? -6.904 6.259 -3.077 1.00 0.00 3 GLU A N 6
ATOM 3028 C CA . GLU A 1 3 ? -5.664 5.427 -3.043 1.00 0.00 3 GLU A CA 6
ATOM 3029 C C . GLU A 1 3 ? -5.411 4.919 -1.619 1.00 0.00 3 GLU A C 6
ATOM 3030 O O . GLU A 1 3 ? -5.667 5.609 -0.649 1.00 0.00 3 GLU A O 6
ATOM 3042 N N . CYS A 1 4 ? -4.918 3.714 -1.493 1.00 0.00 4 CYS A N 6
ATOM 3043 C CA . CYS A 1 4 ? -4.652 3.142 -0.140 1.00 0.00 4 CYS A CA 6
ATOM 3044 C C . CYS A 1 4 ? -3.246 3.524 0.337 1.00 0.00 4 CYS A C 6
ATOM 3045 O O . CYS A 1 4 ? -2.254 3.090 -0.219 1.00 0.00 4 CYS A O 6
ATOM 3052 N N . SER A 1 5 ? -3.156 4.321 1.371 1.00 0.00 5 SER A N 6
ATOM 3053 C CA . SER A 1 5 ? -1.816 4.720 1.900 1.00 0.00 5 SER A CA 6
ATOM 3054 C C . SER A 1 5 ? -1.306 3.655 2.877 1.00 0.00 5 SER A C 6
ATOM 3055 O O . SER A 1 5 ? -0.121 3.387 2.952 1.00 0.00 5 SER A O 6
ATOM 3063 N N . PHE A 1 6 ? -2.195 3.050 3.628 1.00 0.00 6 PHE A N 6
ATOM 3064 C CA . PHE A 1 6 ? -1.774 2.004 4.606 1.00 0.00 6 PHE A CA 6
ATOM 3065 C C . PHE A 1 6 ? -1.608 0.644 3.913 1.00 0.00 6 PHE A C 6
ATOM 3066 O O . PHE A 1 6 ? -0.645 -0.063 4.147 1.00 0.00 6 PHE A O 6
ATOM 3083 N N . SER A 1 7 ? -2.543 0.268 3.072 1.00 0.00 7 SER A N 6
ATOM 3084 C CA . SER A 1 7 ? -2.442 -1.051 2.377 1.00 0.00 7 SER A CA 6
ATOM 3085 C C . SER A 1 7 ? -1.588 -0.931 1.111 1.00 0.00 7 SER A C 6
ATOM 3086 O O . SER A 1 7 ? -1.706 0.017 0.356 1.00 0.00 7 SER A O 6
ATOM 3094 N N . CYS A 1 8 ? -0.729 -1.891 0.879 1.00 0.00 8 CYS A N 6
ATOM 3095 C CA . CYS A 1 8 ? 0.145 -1.852 -0.332 1.00 0.00 8 CYS A CA 6
ATOM 3096 C C . CYS A 1 8 ? -0.093 -3.093 -1.204 1.00 0.00 8 CYS A C 6
ATOM 3097 O O . CYS A 1 8 ? -0.285 -2.988 -2.401 1.00 0.00 8 CYS A O 6
ATOM 3104 N N . GLU A 1 9 ? -0.081 -4.264 -0.613 1.00 0.00 9 GLU A N 6
ATOM 3105 C CA . GLU A 1 9 ? -0.305 -5.513 -1.407 1.00 0.00 9 GLU A CA 6
ATOM 3106 C C . GLU A 1 9 ? -1.793 -5.681 -1.738 1.00 0.00 9 GLU A C 6
ATOM 3107 O O . GLU A 1 9 ? -2.147 -6.068 -2.836 1.00 0.00 9 GLU A O 6
ATOM 3119 N N . ILE A 1 10 ? -2.667 -5.394 -0.802 1.00 0.00 10 ILE A N 6
ATOM 3120 C CA . ILE A 1 10 ? -4.132 -5.540 -1.069 1.00 0.00 10 ILE A CA 6
ATOM 3121 C C . ILE A 1 10 ? -4.737 -4.186 -1.464 1.00 0.00 10 ILE A C 6
ATOM 3122 O O . ILE A 1 10 ? -4.254 -3.142 -1.068 1.00 0.00 10 ILE A O 6
ATOM 3138 N N . GLU A 1 11 ? -5.792 -4.201 -2.240 1.00 0.00 11 GLU A N 6
ATOM 3139 C CA . GLU A 1 11 ? -6.436 -2.919 -2.664 1.00 0.00 11 GLU A CA 6
ATOM 3140 C C . GLU A 1 11 ? -7.721 -2.675 -1.859 1.00 0.00 11 GLU A C 6
ATOM 3141 O O . GLU A 1 11 ? -8.762 -2.369 -2.411 1.00 0.00 11 GLU A O 6
ATOM 3153 N N . LYS A 1 12 ? -7.654 -2.806 -0.555 1.00 0.00 12 LYS A N 6
ATOM 3154 C CA . LYS A 1 12 ? -8.867 -2.581 0.292 1.00 0.00 12 LYS A CA 6
ATOM 3155 C C . LYS A 1 12 ? -8.457 -2.103 1.691 1.00 0.00 12 LYS A C 6
ATOM 3156 O O . LYS A 1 12 ? -7.497 -2.587 2.264 1.00 0.00 12 LYS A O 6
ATOM 3175 N N . GLU A 1 13 ? -9.175 -1.156 2.244 1.00 0.00 13 GLU A N 6
ATOM 3176 C CA . GLU A 1 13 ? -8.828 -0.641 3.604 1.00 0.00 13 GLU A CA 6
ATOM 3177 C C . GLU A 1 13 ? -10.076 -0.598 4.495 1.00 0.00 13 GLU A C 6
ATOM 3178 O O . GLU A 1 13 ? -10.972 0.198 4.285 1.00 0.00 13 GLU A O 6
ATOM 3190 N N . GLY A 1 14 ? -10.135 -1.451 5.489 1.00 0.00 14 GLY A N 6
ATOM 3191 C CA . GLY A 1 14 ? -11.316 -1.472 6.401 1.00 0.00 14 GLY A CA 6
ATOM 3192 C C . GLY A 1 14 ? -12.514 -2.082 5.670 1.00 0.00 14 GLY A C 6
ATOM 3193 O O . GLY A 1 14 ? -12.663 -3.288 5.609 1.00 0.00 14 GLY A O 6
ATOM 3197 N N . ASP A 1 15 ? -13.363 -1.257 5.106 1.00 0.00 15 ASP A N 6
ATOM 3198 C CA . ASP A 1 15 ? -14.551 -1.783 4.364 1.00 0.00 15 ASP A CA 6
ATOM 3199 C C . ASP A 1 15 ? -14.787 -0.954 3.092 1.00 0.00 15 ASP A C 6
ATOM 3200 O O . ASP A 1 15 ? -15.901 -0.563 2.790 1.00 0.00 15 ASP A O 6
ATOM 3209 N N . LYS A 1 16 ? -13.744 -0.688 2.344 1.00 0.00 16 LYS A N 6
ATOM 3210 C CA . LYS A 1 16 ? -13.893 0.110 1.089 1.00 0.00 16 LYS A CA 6
ATOM 3211 C C . LYS A 1 16 ? -12.740 -0.207 0.126 1.00 0.00 16 LYS A C 6
ATOM 3212 O O . LYS A 1 16 ? -11.611 -0.366 0.550 1.00 0.00 16 LYS A O 6
ATOM 3231 N N . PRO A 1 17 ? -13.063 -0.291 -1.144 1.00 0.00 17 PRO A N 6
ATOM 3232 C CA . PRO A 1 17 ? -12.035 -0.595 -2.174 1.00 0.00 17 PRO A CA 6
ATOM 3233 C C . PRO A 1 17 ? -11.134 0.625 -2.402 1.00 0.00 17 PRO A C 6
ATOM 3234 O O . PRO A 1 17 ? -11.606 1.743 -2.496 1.00 0.00 17 PRO A O 6
ATOM 3245 N N . CYS A 1 18 ? -9.843 0.421 -2.485 1.00 0.00 18 CYS A N 6
ATOM 3246 C CA . CYS A 1 18 ? -8.915 1.574 -2.701 1.00 0.00 18 CYS A CA 6
ATOM 3247 C C . CYS A 1 18 ? -7.848 1.230 -3.749 1.00 0.00 18 CYS A C 6
ATOM 3248 O O . CYS A 1 18 ? -7.523 0.077 -3.967 1.00 0.00 18 CYS A O 6
ATOM 3255 N N . LYS A 1 19 ? -7.302 2.232 -4.395 1.00 0.00 19 LYS A N 6
ATOM 3256 C CA . LYS A 1 19 ? -6.255 1.988 -5.436 1.00 0.00 19 LYS A CA 6
ATOM 3257 C C . LYS A 1 19 ? -4.894 1.723 -4.772 1.00 0.00 19 LYS A C 6
ATOM 3258 O O . LYS A 1 19 ? -4.680 2.058 -3.624 1.00 0.00 19 LYS A O 6
ATOM 3277 N N . LYS A 1 20 ? -3.979 1.111 -5.484 1.00 0.00 20 LYS A N 6
ATOM 3278 C CA . LYS A 1 20 ? -2.635 0.808 -4.892 1.00 0.00 20 LYS A CA 6
ATOM 3279 C C . LYS A 1 20 ? -1.743 2.058 -4.896 1.00 0.00 20 LYS A C 6
ATOM 3280 O O . LYS A 1 20 ? -1.882 2.930 -5.734 1.00 0.00 20 LYS A O 6
ATOM 3299 N N . LYS A 1 21 ? -0.825 2.143 -3.961 1.00 0.00 21 LYS A N 6
ATOM 3300 C CA . LYS A 1 21 ? 0.087 3.328 -3.895 1.00 0.00 21 LYS A CA 6
ATOM 3301 C C . LYS A 1 21 ? 1.480 2.955 -4.416 1.00 0.00 21 LYS A C 6
ATOM 3302 O O . LYS A 1 21 ? 2.004 1.899 -4.112 1.00 0.00 21 LYS A O 6
ATOM 3321 N N . LYS A 1 22 ? 2.085 3.820 -5.193 1.00 0.00 22 LYS A N 6
ATOM 3322 C CA . LYS A 1 22 ? 3.448 3.528 -5.732 1.00 0.00 22 LYS A CA 6
ATOM 3323 C C . LYS A 1 22 ? 4.518 4.065 -4.770 1.00 0.00 22 LYS A C 6
ATOM 3324 O O . LYS A 1 22 ? 4.658 5.261 -4.589 1.00 0.00 22 LYS A O 6
ATOM 3343 N N . CYS A 1 23 ? 5.267 3.186 -4.147 1.00 0.00 23 CYS A N 6
ATOM 3344 C CA . CYS A 1 23 ? 6.326 3.636 -3.186 1.00 0.00 23 CYS A CA 6
ATOM 3345 C C . CYS A 1 23 ? 7.585 4.094 -3.937 1.00 0.00 23 CYS A C 6
ATOM 3346 O O . CYS A 1 23 ? 7.666 4.004 -5.148 1.00 0.00 23 CYS A O 6
ATOM 3353 N N . LYS A 1 24 ? 8.564 4.588 -3.219 1.00 0.00 24 LYS A N 6
ATOM 3354 C CA . LYS A 1 24 ? 9.825 5.061 -3.874 1.00 0.00 24 LYS A CA 6
ATOM 3355 C C . LYS A 1 24 ? 10.772 3.882 -4.143 1.00 0.00 24 LYS A C 6
ATOM 3356 O O . LYS A 1 24 ? 10.549 2.777 -3.683 1.00 0.00 24 LYS A O 6
ATOM 3375 N N . GLY A 1 25 ? 11.828 4.116 -4.886 1.00 0.00 25 GLY A N 6
ATOM 3376 C CA . GLY A 1 25 ? 12.801 3.021 -5.196 1.00 0.00 25 GLY A CA 6
ATOM 3377 C C . GLY A 1 25 ? 13.461 2.514 -3.908 1.00 0.00 25 GLY A C 6
ATOM 3378 O O . GLY A 1 25 ? 13.783 1.347 -3.789 1.00 0.00 25 GLY A O 6
ATOM 3382 N N . GLY A 1 26 ? 13.665 3.378 -2.941 1.00 0.00 26 GLY A N 6
ATOM 3383 C CA . GLY A 1 26 ? 14.305 2.939 -1.663 1.00 0.00 26 GLY A CA 6
ATOM 3384 C C . GLY A 1 26 ? 13.241 2.445 -0.669 1.00 0.00 26 GLY A C 6
ATOM 3385 O O . GLY A 1 26 ? 13.495 2.359 0.517 1.00 0.00 26 GLY A O 6
ATOM 3389 N N . TRP A 1 27 ? 12.057 2.116 -1.138 1.00 0.00 27 TRP A N 6
ATOM 3390 C CA . TRP A 1 27 ? 10.986 1.626 -0.216 1.00 0.00 27 TRP A CA 6
ATOM 3391 C C . TRP A 1 27 ? 10.527 0.230 -0.644 1.00 0.00 27 TRP A C 6
ATOM 3392 O O . TRP A 1 27 ? 10.246 -0.008 -1.804 1.00 0.00 27 TRP A O 6
ATOM 3413 N N . LYS A 1 28 ? 10.444 -0.692 0.282 1.00 0.00 28 LYS A N 6
ATOM 3414 C CA . LYS A 1 28 ? 9.998 -2.071 -0.073 1.00 0.00 28 LYS A CA 6
ATOM 3415 C C . LYS A 1 28 ? 8.587 -2.326 0.463 1.00 0.00 28 LYS A C 6
ATOM 3416 O O . LYS A 1 28 ? 8.290 -2.063 1.615 1.00 0.00 28 LYS A O 6
ATOM 3435 N N . CYS A 1 29 ? 7.717 -2.835 -0.371 1.00 0.00 29 CYS A N 6
ATOM 3436 C CA . CYS A 1 29 ? 6.316 -3.115 0.068 1.00 0.00 29 CYS A CA 6
ATOM 3437 C C . CYS A 1 29 ? 6.249 -4.471 0.783 1.00 0.00 29 CYS A C 6
ATOM 3438 O O . CYS A 1 29 ? 6.480 -5.509 0.190 1.00 0.00 29 CYS A O 6
ATOM 3445 N N . LYS A 1 30 ? 5.939 -4.464 2.056 1.00 0.00 30 LYS A N 6
ATOM 3446 C CA . LYS A 1 30 ? 5.859 -5.744 2.827 1.00 0.00 30 LYS A CA 6
ATOM 3447 C C . LYS A 1 30 ? 4.483 -6.402 2.629 1.00 0.00 30 LYS A C 6
ATOM 3448 O O . LYS A 1 30 ? 3.832 -6.199 1.620 1.00 0.00 30 LYS A O 6
ATOM 3467 N N . PHE A 1 31 ? 4.033 -7.185 3.584 1.00 0.00 31 PHE A N 6
ATOM 3468 C CA . PHE A 1 31 ? 2.698 -7.847 3.447 1.00 0.00 31 PHE A CA 6
ATOM 3469 C C . PHE A 1 31 ? 1.600 -6.781 3.350 1.00 0.00 31 PHE A C 6
ATOM 3470 O O . PHE A 1 31 ? 0.721 -6.857 2.513 1.00 0.00 31 PHE A O 6
ATOM 3487 N N . ASN A 1 32 ? 1.657 -5.782 4.198 1.00 0.00 32 ASN A N 6
ATOM 3488 C CA . ASN A 1 32 ? 0.633 -4.693 4.163 1.00 0.00 32 ASN A CA 6
ATOM 3489 C C . ASN A 1 32 ? 1.232 -3.383 4.701 1.00 0.00 32 ASN A C 6
ATOM 3490 O O . ASN A 1 32 ? 0.550 -2.590 5.323 1.00 0.00 32 ASN A O 6
ATOM 3501 N N . MET A 1 33 ? 2.506 -3.155 4.473 1.00 0.00 33 MET A N 6
ATOM 3502 C CA . MET A 1 33 ? 3.151 -1.904 4.979 1.00 0.00 33 MET A CA 6
ATOM 3503 C C . MET A 1 33 ? 4.378 -1.553 4.126 1.00 0.00 33 MET A C 6
ATOM 3504 O O . MET A 1 33 ? 5.265 -2.364 3.940 1.00 0.00 33 MET A O 6
ATOM 3518 N N . CYS A 1 34 ? 4.439 -0.347 3.611 1.00 0.00 34 CYS A N 6
ATOM 3519 C CA . CYS A 1 34 ? 5.616 0.055 2.776 1.00 0.00 34 CYS A CA 6
ATOM 3520 C C . CYS A 1 34 ? 6.682 0.715 3.654 1.00 0.00 34 CYS A C 6
ATOM 3521 O O . CYS A 1 34 ? 6.489 1.798 4.175 1.00 0.00 34 CYS A O 6
ATOM 3528 N N . VAL A 1 35 ? 7.805 0.062 3.824 1.00 0.00 35 VAL A N 6
ATOM 3529 C CA . VAL A 1 35 ? 8.895 0.636 4.672 1.00 0.00 35 VAL A CA 6
ATOM 3530 C C . VAL A 1 35 ? 10.207 0.683 3.883 1.00 0.00 35 VAL A C 6
ATOM 3531 O O . VAL A 1 35 ? 10.462 -0.158 3.041 1.00 0.00 35 VAL A O 6
ATOM 3544 N N . LYS A 1 36 ? 11.042 1.656 4.157 1.00 0.00 36 LYS A N 6
ATOM 3545 C CA . LYS A 1 36 ? 12.350 1.762 3.434 1.00 0.00 36 LYS A CA 6
ATOM 3546 C C . LYS A 1 36 ? 13.142 0.457 3.573 1.00 0.00 36 LYS A C 6
ATOM 3547 O O . LYS A 1 36 ? 13.112 -0.191 4.604 1.00 0.00 36 LYS A O 6
ATOM 3566 N N . VAL A 1 37 ? 13.853 0.068 2.545 1.00 0.00 37 VAL A N 6
ATOM 3567 C CA . VAL A 1 37 ? 14.654 -1.195 2.623 1.00 0.00 37 VAL A CA 6
ATOM 3568 C C . VAL A 1 37 ? 15.836 -1.027 3.593 1.00 0.00 37 VAL A C 6
ATOM 3569 O O . VAL A 1 37 ? 16.248 -2.021 4.168 1.00 0.00 37 VAL A O 6
ATOM 3583 N N . LEU A 1 1 ? -12.455 8.109 2.924 1.00 0.00 1 LEU A N 7
ATOM 3584 C CA . LEU A 1 1 ? -12.131 6.805 2.271 1.00 0.00 1 LEU A CA 7
ATOM 3585 C C . LEU A 1 1 ? -11.178 5.990 3.155 1.00 0.00 1 LEU A C 7
ATOM 3586 O O . LEU A 1 1 ? -10.513 6.524 4.025 1.00 0.00 1 LEU A O 7
ATOM 3604 N N . PHE A 1 2 ? -11.108 4.700 2.938 1.00 0.00 2 PHE A N 7
ATOM 3605 C CA . PHE A 1 2 ? -10.200 3.847 3.767 1.00 0.00 2 PHE A CA 7
ATOM 3606 C C . PHE A 1 2 ? -8.816 3.751 3.114 1.00 0.00 2 PHE A C 7
ATOM 3607 O O . PHE A 1 2 ? -8.586 4.300 2.056 1.00 0.00 2 PHE A O 7
ATOM 3624 N N . GLU A 1 3 ? -7.891 3.067 3.742 1.00 0.00 3 GLU A N 7
ATOM 3625 C CA . GLU A 1 3 ? -6.518 2.944 3.158 1.00 0.00 3 GLU A CA 7
ATOM 3626 C C . GLU A 1 3 ? -6.269 1.512 2.664 1.00 0.00 3 GLU A C 7
ATOM 3627 O O . GLU A 1 3 ? -6.874 0.567 3.139 1.00 0.00 3 GLU A O 7
ATOM 3639 N N . CYS A 1 4 ? -5.383 1.350 1.709 1.00 0.00 4 CYS A N 7
ATOM 3640 C CA . CYS A 1 4 ? -5.085 -0.017 1.171 1.00 0.00 4 CYS A CA 7
ATOM 3641 C C . CYS A 1 4 ? -4.005 -0.701 2.016 1.00 0.00 4 CYS A C 7
ATOM 3642 O O . CYS A 1 4 ? -3.139 -0.055 2.577 1.00 0.00 4 CYS A O 7
ATOM 3649 N N . SER A 1 5 ? -4.052 -2.006 2.105 1.00 0.00 5 SER A N 7
ATOM 3650 C CA . SER A 1 5 ? -3.032 -2.746 2.909 1.00 0.00 5 SER A CA 7
ATOM 3651 C C . SER A 1 5 ? -1.802 -3.070 2.048 1.00 0.00 5 SER A C 7
ATOM 3652 O O . SER A 1 5 ? -0.681 -2.793 2.430 1.00 0.00 5 SER A O 7
ATOM 3660 N N . PHE A 1 6 ? -2.005 -3.654 0.890 1.00 0.00 6 PHE A N 7
ATOM 3661 C CA . PHE A 1 6 ? -0.847 -3.997 0.004 1.00 0.00 6 PHE A CA 7
ATOM 3662 C C . PHE A 1 6 ? -0.876 -3.157 -1.285 1.00 0.00 6 PHE A C 7
ATOM 3663 O O . PHE A 1 6 ? -0.340 -3.558 -2.300 1.00 0.00 6 PHE A O 7
ATOM 3680 N N . SER A 1 7 ? -1.490 -1.997 -1.255 1.00 0.00 7 SER A N 7
ATOM 3681 C CA . SER A 1 7 ? -1.541 -1.143 -2.483 1.00 0.00 7 SER A CA 7
ATOM 3682 C C . SER A 1 7 ? -0.925 0.233 -2.193 1.00 0.00 7 SER A C 7
ATOM 3683 O O . SER A 1 7 ? -1.561 1.105 -1.629 1.00 0.00 7 SER A O 7
ATOM 3691 N N . CYS A 1 8 ? 0.313 0.428 -2.576 1.00 0.00 8 CYS A N 7
ATOM 3692 C CA . CYS A 1 8 ? 0.987 1.742 -2.327 1.00 0.00 8 CYS A CA 7
ATOM 3693 C C . CYS A 1 8 ? 0.927 2.621 -3.583 1.00 0.00 8 CYS A C 7
ATOM 3694 O O . CYS A 1 8 ? 0.624 3.796 -3.509 1.00 0.00 8 CYS A O 7
ATOM 3701 N N . GLU A 1 9 ? 1.214 2.059 -4.733 1.00 0.00 9 GLU A N 7
ATOM 3702 C CA . GLU A 1 9 ? 1.173 2.862 -5.995 1.00 0.00 9 GLU A CA 7
ATOM 3703 C C . GLU A 1 9 ? -0.264 2.942 -6.526 1.00 0.00 9 GLU A C 7
ATOM 3704 O O . GLU A 1 9 ? -0.755 4.009 -6.843 1.00 0.00 9 GLU A O 7
ATOM 3716 N N . ILE A 1 10 ? -0.939 1.823 -6.621 1.00 0.00 10 ILE A N 7
ATOM 3717 C CA . ILE A 1 10 ? -2.346 1.830 -7.129 1.00 0.00 10 ILE A CA 7
ATOM 3718 C C . ILE A 1 10 ? -3.328 1.969 -5.958 1.00 0.00 10 ILE A C 7
ATOM 3719 O O . ILE A 1 10 ? -3.061 1.525 -4.856 1.00 0.00 10 ILE A O 7
ATOM 3735 N N . GLU A 1 11 ? -4.463 2.578 -6.193 1.00 0.00 11 GLU A N 7
ATOM 3736 C CA . GLU A 1 11 ? -5.471 2.745 -5.101 1.00 0.00 11 GLU A CA 7
ATOM 3737 C C . GLU A 1 11 ? -6.543 1.649 -5.193 1.00 0.00 11 GLU A C 7
ATOM 3738 O O . GLU A 1 11 ? -7.718 1.896 -4.990 1.00 0.00 11 GLU A O 7
ATOM 3750 N N . LYS A 1 12 ? -6.142 0.438 -5.496 1.00 0.00 12 LYS A N 7
ATOM 3751 C CA . LYS A 1 12 ? -7.124 -0.683 -5.601 1.00 0.00 12 LYS A CA 7
ATOM 3752 C C . LYS A 1 12 ? -6.526 -1.958 -4.994 1.00 0.00 12 LYS A C 7
ATOM 3753 O O . LYS A 1 12 ? -5.552 -2.494 -5.490 1.00 0.00 12 LYS A O 7
ATOM 3772 N N . GLU A 1 13 ? -7.099 -2.441 -3.921 1.00 0.00 13 GLU A N 7
ATOM 3773 C CA . GLU A 1 13 ? -6.565 -3.680 -3.274 1.00 0.00 13 GLU A CA 7
ATOM 3774 C C . GLU A 1 13 ? -7.094 -4.945 -3.972 1.00 0.00 13 GLU A C 7
ATOM 3775 O O . GLU A 1 13 ? -6.631 -6.039 -3.707 1.00 0.00 13 GLU A O 7
ATOM 3787 N N . GLY A 1 14 ? -8.057 -4.810 -4.855 1.00 0.00 14 GLY A N 7
ATOM 3788 C CA . GLY A 1 14 ? -8.606 -6.008 -5.558 1.00 0.00 14 GLY A CA 7
ATOM 3789 C C . GLY A 1 14 ? -9.950 -6.392 -4.937 1.00 0.00 14 GLY A C 7
ATOM 3790 O O . GLY A 1 14 ? -10.953 -6.481 -5.619 1.00 0.00 14 GLY A O 7
ATOM 3794 N N . ASP A 1 15 ? -9.976 -6.614 -3.647 1.00 0.00 15 ASP A N 7
ATOM 3795 C CA . ASP A 1 15 ? -11.256 -6.989 -2.970 1.00 0.00 15 ASP A CA 7
ATOM 3796 C C . ASP A 1 15 ? -12.006 -5.731 -2.507 1.00 0.00 15 ASP A C 7
ATOM 3797 O O . ASP A 1 15 ? -13.222 -5.690 -2.519 1.00 0.00 15 ASP A O 7
ATOM 3806 N N . LYS A 1 16 ? -11.290 -4.708 -2.102 1.00 0.00 16 LYS A N 7
ATOM 3807 C CA . LYS A 1 16 ? -11.957 -3.453 -1.640 1.00 0.00 16 LYS A CA 7
ATOM 3808 C C . LYS A 1 16 ? -11.152 -2.225 -2.091 1.00 0.00 16 LYS A C 7
ATOM 3809 O O . LYS A 1 16 ? -9.947 -2.185 -1.929 1.00 0.00 16 LYS A O 7
ATOM 3828 N N . PRO A 1 17 ? -11.850 -1.257 -2.642 1.00 0.00 17 PRO A N 7
ATOM 3829 C CA . PRO A 1 17 ? -11.187 -0.014 -3.115 1.00 0.00 17 PRO A CA 7
ATOM 3830 C C . PRO A 1 17 ? -10.774 0.853 -1.919 1.00 0.00 17 PRO A C 7
ATOM 3831 O O . PRO A 1 17 ? -11.509 0.988 -0.958 1.00 0.00 17 PRO A O 7
ATOM 3842 N N . CYS A 1 18 ? -9.603 1.438 -1.968 1.00 0.00 18 CYS A N 7
ATOM 3843 C CA . CYS A 1 18 ? -9.143 2.292 -0.830 1.00 0.00 18 CYS A CA 7
ATOM 3844 C C . CYS A 1 18 ? -8.124 3.337 -1.307 1.00 0.00 18 CYS A C 7
ATOM 3845 O O . CYS A 1 18 ? -7.691 3.328 -2.444 1.00 0.00 18 CYS A O 7
ATOM 3852 N N . LYS A 1 19 ? -7.748 4.238 -0.435 1.00 0.00 19 LYS A N 7
ATOM 3853 C CA . LYS A 1 19 ? -6.762 5.300 -0.805 1.00 0.00 19 LYS A CA 7
ATOM 3854 C C . LYS A 1 19 ? -5.330 4.758 -0.698 1.00 0.00 19 LYS A C 7
ATOM 3855 O O . LYS A 1 19 ? -5.114 3.619 -0.327 1.00 0.00 19 LYS A O 7
ATOM 3874 N N . LYS A 1 20 ? -4.350 5.566 -1.017 1.00 0.00 20 LYS A N 7
ATOM 3875 C CA . LYS A 1 20 ? -2.932 5.099 -0.932 1.00 0.00 20 LYS A CA 7
ATOM 3876 C C . LYS A 1 20 ? -2.442 5.148 0.519 1.00 0.00 20 LYS A C 7
ATOM 3877 O O . LYS A 1 20 ? -2.572 6.152 1.195 1.00 0.00 20 LYS A O 7
ATOM 3896 N N . LYS A 1 21 ? -1.881 4.066 0.999 1.00 0.00 21 LYS A N 7
ATOM 3897 C CA . LYS A 1 21 ? -1.379 4.034 2.407 1.00 0.00 21 LYS A CA 7
ATOM 3898 C C . LYS A 1 21 ? 0.115 4.376 2.445 1.00 0.00 21 LYS A C 7
ATOM 3899 O O . LYS A 1 21 ? 0.902 3.846 1.681 1.00 0.00 21 LYS A O 7
ATOM 3918 N N . LYS A 1 22 ? 0.509 5.253 3.333 1.00 0.00 22 LYS A N 7
ATOM 3919 C CA . LYS A 1 22 ? 1.952 5.629 3.432 1.00 0.00 22 LYS A CA 7
ATOM 3920 C C . LYS A 1 22 ? 2.720 4.544 4.195 1.00 0.00 22 LYS A C 7
ATOM 3921 O O . LYS A 1 22 ? 2.380 4.203 5.314 1.00 0.00 22 LYS A O 7
ATOM 3940 N N . CYS A 1 23 ? 3.748 3.997 3.596 1.00 0.00 23 CYS A N 7
ATOM 3941 C CA . CYS A 1 23 ? 4.539 2.927 4.282 1.00 0.00 23 CYS A CA 7
ATOM 3942 C C . CYS A 1 23 ? 5.456 3.538 5.353 1.00 0.00 23 CYS A C 7
ATOM 3943 O O . CYS A 1 23 ? 5.401 4.724 5.628 1.00 0.00 23 CYS A O 7
ATOM 3950 N N . LYS A 1 24 ? 6.294 2.734 5.962 1.00 0.00 24 LYS A N 7
ATOM 3951 C CA . LYS A 1 24 ? 7.212 3.262 7.021 1.00 0.00 24 LYS A CA 7
ATOM 3952 C C . LYS A 1 24 ? 8.352 4.076 6.393 1.00 0.00 24 LYS A C 7
ATOM 3953 O O . LYS A 1 24 ? 8.514 4.112 5.185 1.00 0.00 24 LYS A O 7
ATOM 3972 N N . GLY A 1 25 ? 9.137 4.735 7.210 1.00 0.00 25 GLY A N 7
ATOM 3973 C CA . GLY A 1 25 ? 10.268 5.557 6.682 1.00 0.00 25 GLY A CA 7
ATOM 3974 C C . GLY A 1 25 ? 11.345 4.653 6.072 1.00 0.00 25 GLY A C 7
ATOM 3975 O O . GLY A 1 25 ? 11.969 5.005 5.088 1.00 0.00 25 GLY A O 7
ATOM 3979 N N . GLY A 1 26 ? 11.574 3.495 6.647 1.00 0.00 26 GLY A N 7
ATOM 3980 C CA . GLY A 1 26 ? 12.619 2.578 6.098 1.00 0.00 26 GLY A CA 7
ATOM 3981 C C . GLY A 1 26 ? 11.983 1.522 5.185 1.00 0.00 26 GLY A C 7
ATOM 3982 O O . GLY A 1 26 ? 12.434 0.393 5.138 1.00 0.00 26 GLY A O 7
ATOM 3986 N N . TRP A 1 27 ? 10.950 1.874 4.454 1.00 0.00 27 TRP A N 7
ATOM 3987 C CA . TRP A 1 27 ? 10.300 0.882 3.542 1.00 0.00 27 TRP A CA 7
ATOM 3988 C C . TRP A 1 27 ? 10.190 1.462 2.129 1.00 0.00 27 TRP A C 7
ATOM 3989 O O . TRP A 1 27 ? 9.797 2.599 1.945 1.00 0.00 27 TRP A O 7
ATOM 4010 N N . LYS A 1 28 ? 10.542 0.688 1.132 1.00 0.00 28 LYS A N 7
ATOM 4011 C CA . LYS A 1 28 ? 10.470 1.185 -0.275 1.00 0.00 28 LYS A CA 7
ATOM 4012 C C . LYS A 1 28 ? 9.212 0.653 -0.969 1.00 0.00 28 LYS A C 7
ATOM 4013 O O . LYS A 1 28 ? 8.960 -0.538 -0.990 1.00 0.00 28 LYS A O 7
ATOM 4032 N N . CYS A 1 29 ? 8.425 1.531 -1.544 1.00 0.00 29 CYS A N 7
ATOM 4033 C CA . CYS A 1 29 ? 7.182 1.085 -2.247 1.00 0.00 29 CYS A CA 7
ATOM 4034 C C . CYS A 1 29 ? 7.514 0.642 -3.677 1.00 0.00 29 CYS A C 7
ATOM 4035 O O . CYS A 1 29 ? 7.963 1.428 -4.490 1.00 0.00 29 CYS A O 7
ATOM 4042 N N . LYS A 1 30 ? 7.292 -0.611 -3.986 1.00 0.00 30 LYS A N 7
ATOM 4043 C CA . LYS A 1 30 ? 7.588 -1.114 -5.362 1.00 0.00 30 LYS A CA 7
ATOM 4044 C C . LYS A 1 30 ? 6.329 -1.005 -6.238 1.00 0.00 30 LYS A C 7
ATOM 4045 O O . LYS A 1 30 ? 5.531 -0.102 -6.067 1.00 0.00 30 LYS A O 7
ATOM 4064 N N . PHE A 1 31 ? 6.143 -1.907 -7.175 1.00 0.00 31 PHE A N 7
ATOM 4065 C CA . PHE A 1 31 ? 4.932 -1.840 -8.058 1.00 0.00 31 PHE A CA 7
ATOM 4066 C C . PHE A 1 31 ? 3.647 -1.868 -7.217 1.00 0.00 31 PHE A C 7
ATOM 4067 O O . PHE A 1 31 ? 2.850 -0.950 -7.265 1.00 0.00 31 PHE A O 7
ATOM 4084 N N . ASN A 1 32 ? 3.445 -2.907 -6.443 1.00 0.00 32 ASN A N 7
ATOM 4085 C CA . ASN A 1 32 ? 2.215 -2.987 -5.593 1.00 0.00 32 ASN A CA 7
ATOM 4086 C C . ASN A 1 32 ? 2.543 -3.638 -4.243 1.00 0.00 32 ASN A C 7
ATOM 4087 O O . ASN A 1 32 ? 1.757 -4.394 -3.702 1.00 0.00 32 ASN A O 7
ATOM 4098 N N . MET A 1 33 ? 3.699 -3.347 -3.695 1.00 0.00 33 MET A N 7
ATOM 4099 C CA . MET A 1 33 ? 4.082 -3.945 -2.380 1.00 0.00 33 MET A CA 7
ATOM 4100 C C . MET A 1 33 ? 5.103 -3.052 -1.661 1.00 0.00 33 MET A C 7
ATOM 4101 O O . MET A 1 33 ? 5.553 -2.055 -2.194 1.00 0.00 33 MET A O 7
ATOM 4115 N N . CYS A 1 34 ? 5.465 -3.405 -0.453 1.00 0.00 34 CYS A N 7
ATOM 4116 C CA . CYS A 1 34 ? 6.453 -2.586 0.312 1.00 0.00 34 CYS A CA 7
ATOM 4117 C C . CYS A 1 34 ? 7.557 -3.485 0.878 1.00 0.00 34 CYS A C 7
ATOM 4118 O O . CYS A 1 34 ? 7.290 -4.539 1.428 1.00 0.00 34 CYS A O 7
ATOM 4125 N N . VAL A 1 35 ? 8.795 -3.078 0.745 1.00 0.00 35 VAL A N 7
ATOM 4126 C CA . VAL A 1 35 ? 9.922 -3.906 1.273 1.00 0.00 35 VAL A CA 7
ATOM 4127 C C . VAL A 1 35 ? 10.855 -3.040 2.126 1.00 0.00 35 VAL A C 7
ATOM 4128 O O . VAL A 1 35 ? 11.307 -1.993 1.700 1.00 0.00 35 VAL A O 7
ATOM 4141 N N . LYS A 1 36 ? 11.144 -3.472 3.328 1.00 0.00 36 LYS A N 7
ATOM 4142 C CA . LYS A 1 36 ? 12.048 -2.682 4.218 1.00 0.00 36 LYS A CA 7
ATOM 4143 C C . LYS A 1 36 ? 13.463 -2.634 3.631 1.00 0.00 36 LYS A C 7
ATOM 4144 O O . LYS A 1 36 ? 14.164 -3.629 3.593 1.00 0.00 36 LYS A O 7
ATOM 4163 N N . VAL A 1 37 ? 13.885 -1.482 3.175 1.00 0.00 37 VAL A N 7
ATOM 4164 C CA . VAL A 1 37 ? 15.258 -1.360 2.590 1.00 0.00 37 VAL A CA 7
ATOM 4165 C C . VAL A 1 37 ? 16.317 -1.291 3.707 1.00 0.00 37 VAL A C 7
ATOM 4166 O O . VAL A 1 37 ? 17.461 -1.613 3.428 1.00 0.00 37 VAL A O 7
ATOM 4180 N N . LEU A 1 1 ? 12.314 7.685 1.445 1.00 0.00 1 LEU A N 8
ATOM 4181 C CA . LEU A 1 1 ? 12.564 6.539 0.517 1.00 0.00 1 LEU A CA 8
ATOM 4182 C C . LEU A 1 1 ? 11.470 6.475 -0.559 1.00 0.00 1 LEU A C 8
ATOM 4183 O O . LEU A 1 1 ? 10.575 7.299 -0.597 1.00 0.00 1 LEU A O 8
ATOM 4201 N N . PHE A 1 2 ? 11.538 5.499 -1.434 1.00 0.00 2 PHE A N 8
ATOM 4202 C CA . PHE A 1 2 ? 10.504 5.378 -2.509 1.00 0.00 2 PHE A CA 8
ATOM 4203 C C . PHE A 1 2 ? 9.181 4.869 -1.923 1.00 0.00 2 PHE A C 8
ATOM 4204 O O . PHE A 1 2 ? 9.164 4.125 -0.958 1.00 0.00 2 PHE A O 8
ATOM 4221 N N . GLU A 1 3 ? 8.074 5.266 -2.502 1.00 0.00 3 GLU A N 8
ATOM 4222 C CA . GLU A 1 3 ? 6.744 4.811 -1.985 1.00 0.00 3 GLU A CA 8
ATOM 4223 C C . GLU A 1 3 ? 6.512 3.337 -2.338 1.00 0.00 3 GLU A C 8
ATOM 4224 O O . GLU A 1 3 ? 7.049 2.830 -3.306 1.00 0.00 3 GLU A O 8
ATOM 4236 N N . CYS A 1 4 ? 5.719 2.647 -1.555 1.00 0.00 4 CYS A N 8
ATOM 4237 C CA . CYS A 1 4 ? 5.455 1.202 -1.836 1.00 0.00 4 CYS A CA 8
ATOM 4238 C C . CYS A 1 4 ? 4.199 1.034 -2.696 1.00 0.00 4 CYS A C 8
ATOM 4239 O O . CYS A 1 4 ? 3.198 1.691 -2.486 1.00 0.00 4 CYS A O 8
ATOM 4246 N N . SER A 1 5 ? 4.250 0.148 -3.658 1.00 0.00 5 SER A N 8
ATOM 4247 C CA . SER A 1 5 ? 3.066 -0.086 -4.539 1.00 0.00 5 SER A CA 8
ATOM 4248 C C . SER A 1 5 ? 2.410 -1.439 -4.216 1.00 0.00 5 SER A C 8
ATOM 4249 O O . SER A 1 5 ? 1.234 -1.635 -4.459 1.00 0.00 5 SER A O 8
ATOM 4257 N N . PHE A 1 6 ? 3.159 -2.370 -3.666 1.00 0.00 6 PHE A N 8
ATOM 4258 C CA . PHE A 1 6 ? 2.575 -3.706 -3.323 1.00 0.00 6 PHE A CA 8
ATOM 4259 C C . PHE A 1 6 ? 2.178 -3.765 -1.836 1.00 0.00 6 PHE A C 8
ATOM 4260 O O . PHE A 1 6 ? 1.963 -4.831 -1.291 1.00 0.00 6 PHE A O 8
ATOM 4277 N N . SER A 1 7 ? 2.073 -2.634 -1.176 1.00 0.00 7 SER A N 8
ATOM 4278 C CA . SER A 1 7 ? 1.685 -2.642 0.268 1.00 0.00 7 SER A CA 8
ATOM 4279 C C . SER A 1 7 ? 0.864 -1.393 0.608 1.00 0.00 7 SER A C 8
ATOM 4280 O O . SER A 1 7 ? 1.288 -0.275 0.376 1.00 0.00 7 SER A O 8
ATOM 4288 N N . CYS A 1 8 ? -0.311 -1.583 1.154 1.00 0.00 8 CYS A N 8
ATOM 4289 C CA . CYS A 1 8 ? -1.185 -0.425 1.520 1.00 0.00 8 CYS A CA 8
ATOM 4290 C C . CYS A 1 8 ? -1.593 -0.495 3.006 1.00 0.00 8 CYS A C 8
ATOM 4291 O O . CYS A 1 8 ? -2.333 0.342 3.490 1.00 0.00 8 CYS A O 8
ATOM 4298 N N . GLU A 1 9 ? -1.114 -1.480 3.735 1.00 0.00 9 GLU A N 8
ATOM 4299 C CA . GLU A 1 9 ? -1.474 -1.597 5.182 1.00 0.00 9 GLU A CA 8
ATOM 4300 C C . GLU A 1 9 ? -0.250 -1.309 6.060 1.00 0.00 9 GLU A C 8
ATOM 4301 O O . GLU A 1 9 ? -0.276 -0.429 6.900 1.00 0.00 9 GLU A O 8
ATOM 4313 N N . ILE A 1 10 ? 0.819 -2.046 5.872 1.00 0.00 10 ILE A N 8
ATOM 4314 C CA . ILE A 1 10 ? 2.049 -1.818 6.694 1.00 0.00 10 ILE A CA 8
ATOM 4315 C C . ILE A 1 10 ? 3.145 -1.181 5.834 1.00 0.00 10 ILE A C 8
ATOM 4316 O O . ILE A 1 10 ? 3.272 -1.475 4.658 1.00 0.00 10 ILE A O 8
ATOM 4332 N N . GLU A 1 11 ? 3.942 -0.317 6.415 1.00 0.00 11 GLU A N 8
ATOM 4333 C CA . GLU A 1 11 ? 5.043 0.338 5.637 1.00 0.00 11 GLU A CA 8
ATOM 4334 C C . GLU A 1 11 ? 6.016 -0.719 5.103 1.00 0.00 11 GLU A C 8
ATOM 4335 O O . GLU A 1 11 ? 6.504 -0.615 3.996 1.00 0.00 11 GLU A O 8
ATOM 4347 N N . LYS A 1 12 ? 6.299 -1.735 5.882 1.00 0.00 12 LYS A N 8
ATOM 4348 C CA . LYS A 1 12 ? 7.239 -2.800 5.419 1.00 0.00 12 LYS A CA 8
ATOM 4349 C C . LYS A 1 12 ? 6.533 -3.744 4.438 1.00 0.00 12 LYS A C 8
ATOM 4350 O O . LYS A 1 12 ? 5.589 -4.428 4.788 1.00 0.00 12 LYS A O 8
ATOM 4369 N N . GLU A 1 13 ? 6.992 -3.784 3.212 1.00 0.00 13 GLU A N 8
ATOM 4370 C CA . GLU A 1 13 ? 6.362 -4.682 2.196 1.00 0.00 13 GLU A CA 8
ATOM 4371 C C . GLU A 1 13 ? 6.954 -6.095 2.294 1.00 0.00 13 GLU A C 8
ATOM 4372 O O . GLU A 1 13 ? 6.260 -7.077 2.107 1.00 0.00 13 GLU A O 8
ATOM 4384 N N . GLY A 1 14 ? 8.229 -6.201 2.581 1.00 0.00 14 GLY A N 8
ATOM 4385 C CA . GLY A 1 14 ? 8.872 -7.544 2.689 1.00 0.00 14 GLY A CA 8
ATOM 4386 C C . GLY A 1 14 ? 10.273 -7.492 2.070 1.00 0.00 14 GLY A C 8
ATOM 4387 O O . GLY A 1 14 ? 11.220 -8.029 2.612 1.00 0.00 14 GLY A O 8
ATOM 4391 N N . ASP A 1 15 ? 10.408 -6.843 0.939 1.00 0.00 15 ASP A N 8
ATOM 4392 C CA . ASP A 1 15 ? 11.746 -6.747 0.277 1.00 0.00 15 ASP A CA 8
ATOM 4393 C C . ASP A 1 15 ? 12.570 -5.617 0.906 1.00 0.00 15 ASP A C 8
ATOM 4394 O O . ASP A 1 15 ? 13.742 -5.780 1.189 1.00 0.00 15 ASP A O 8
ATOM 4403 N N . LYS A 1 16 ? 11.965 -4.474 1.121 1.00 0.00 16 LYS A N 8
ATOM 4404 C CA . LYS A 1 16 ? 12.706 -3.325 1.727 1.00 0.00 16 LYS A CA 8
ATOM 4405 C C . LYS A 1 16 ? 11.742 -2.412 2.503 1.00 0.00 16 LYS A C 8
ATOM 4406 O O . LYS A 1 16 ? 10.546 -2.440 2.274 1.00 0.00 16 LYS A O 8
ATOM 4425 N N . PRO A 1 17 ? 12.296 -1.622 3.395 1.00 0.00 17 PRO A N 8
ATOM 4426 C CA . PRO A 1 17 ? 11.470 -0.686 4.200 1.00 0.00 17 PRO A CA 8
ATOM 4427 C C . PRO A 1 17 ? 11.009 0.490 3.329 1.00 0.00 17 PRO A C 8
ATOM 4428 O O . PRO A 1 17 ? 11.752 1.422 3.081 1.00 0.00 17 PRO A O 8
ATOM 4439 N N . CYS A 1 18 ? 9.789 0.444 2.856 1.00 0.00 18 CYS A N 8
ATOM 4440 C CA . CYS A 1 18 ? 9.268 1.550 1.991 1.00 0.00 18 CYS A CA 8
ATOM 4441 C C . CYS A 1 18 ? 8.231 2.388 2.752 1.00 0.00 18 CYS A C 8
ATOM 4442 O O . CYS A 1 18 ? 7.816 2.040 3.842 1.00 0.00 18 CYS A O 8
ATOM 4449 N N . LYS A 1 19 ? 7.817 3.495 2.183 1.00 0.00 19 LYS A N 8
ATOM 4450 C CA . LYS A 1 19 ? 6.812 4.368 2.869 1.00 0.00 19 LYS A CA 8
ATOM 4451 C C . LYS A 1 19 ? 5.389 3.840 2.642 1.00 0.00 19 LYS A C 8
ATOM 4452 O O . LYS A 1 19 ? 5.164 2.963 1.829 1.00 0.00 19 LYS A O 8
ATOM 4471 N N . LYS A 1 20 ? 4.427 4.372 3.357 1.00 0.00 20 LYS A N 8
ATOM 4472 C CA . LYS A 1 20 ? 3.015 3.904 3.190 1.00 0.00 20 LYS A CA 8
ATOM 4473 C C . LYS A 1 20 ? 2.384 4.533 1.942 1.00 0.00 20 LYS A C 8
ATOM 4474 O O . LYS A 1 20 ? 2.729 5.630 1.543 1.00 0.00 20 LYS A O 8
ATOM 4493 N N . LYS A 1 21 ? 1.458 3.840 1.328 1.00 0.00 21 LYS A N 8
ATOM 4494 C CA . LYS A 1 21 ? 0.792 4.382 0.110 1.00 0.00 21 LYS A CA 8
ATOM 4495 C C . LYS A 1 21 ? -0.725 4.197 0.209 1.00 0.00 21 LYS A C 8
ATOM 4496 O O . LYS A 1 21 ? -1.208 3.142 0.577 1.00 0.00 21 LYS A O 8
ATOM 4515 N N . LYS A 1 22 ? -1.477 5.216 -0.122 1.00 0.00 22 LYS A N 8
ATOM 4516 C CA . LYS A 1 22 ? -2.967 5.108 -0.054 1.00 0.00 22 LYS A CA 8
ATOM 4517 C C . LYS A 1 22 ? -3.565 5.046 -1.466 1.00 0.00 22 LYS A C 8
ATOM 4518 O O . LYS A 1 22 ? -2.890 5.300 -2.448 1.00 0.00 22 LYS A O 8
ATOM 4537 N N . CYS A 1 23 ? -4.826 4.709 -1.571 1.00 0.00 23 CYS A N 8
ATOM 4538 C CA . CYS A 1 23 ? -5.476 4.626 -2.915 1.00 0.00 23 CYS A CA 8
ATOM 4539 C C . CYS A 1 23 ? -6.334 5.875 -3.173 1.00 0.00 23 CYS A C 8
ATOM 4540 O O . CYS A 1 23 ? -6.245 6.858 -2.462 1.00 0.00 23 CYS A O 8
ATOM 4547 N N . LYS A 1 24 ? -7.161 5.839 -4.190 1.00 0.00 24 LYS A N 8
ATOM 4548 C CA . LYS A 1 24 ? -8.029 7.018 -4.509 1.00 0.00 24 LYS A CA 8
ATOM 4549 C C . LYS A 1 24 ? -9.226 7.083 -3.548 1.00 0.00 24 LYS A C 8
ATOM 4550 O O . LYS A 1 24 ? -9.385 6.243 -2.681 1.00 0.00 24 LYS A O 8
ATOM 4569 N N . GLY A 1 25 ? -10.070 8.078 -3.702 1.00 0.00 25 GLY A N 8
ATOM 4570 C CA . GLY A 1 25 ? -11.261 8.210 -2.808 1.00 0.00 25 GLY A CA 8
ATOM 4571 C C . GLY A 1 25 ? -12.197 7.012 -3.007 1.00 0.00 25 GLY A C 8
ATOM 4572 O O . GLY A 1 25 ? -12.686 6.437 -2.053 1.00 0.00 25 GLY A O 8
ATOM 4576 N N . GLY A 1 26 ? -12.442 6.630 -4.239 1.00 0.00 26 GLY A N 8
ATOM 4577 C CA . GLY A 1 26 ? -13.341 5.463 -4.503 1.00 0.00 26 GLY A CA 8
ATOM 4578 C C . GLY A 1 26 ? -12.505 4.185 -4.649 1.00 0.00 26 GLY A C 8
ATOM 4579 O O . GLY A 1 26 ? -12.817 3.323 -5.449 1.00 0.00 26 GLY A O 8
ATOM 4583 N N . TRP A 1 27 ? -11.448 4.059 -3.882 1.00 0.00 27 TRP A N 8
ATOM 4584 C CA . TRP A 1 27 ? -10.585 2.843 -3.968 1.00 0.00 27 TRP A CA 8
ATOM 4585 C C . TRP A 1 27 ? -10.185 2.391 -2.558 1.00 0.00 27 TRP A C 8
ATOM 4586 O O . TRP A 1 27 ? -9.710 3.179 -1.761 1.00 0.00 27 TRP A O 8
ATOM 4607 N N . LYS A 1 28 ? -10.367 1.132 -2.249 1.00 0.00 28 LYS A N 8
ATOM 4608 C CA . LYS A 1 28 ? -9.993 0.628 -0.892 1.00 0.00 28 LYS A CA 8
ATOM 4609 C C . LYS A 1 28 ? -9.075 -0.593 -1.021 1.00 0.00 28 LYS A C 8
ATOM 4610 O O . LYS A 1 28 ? -9.381 -1.540 -1.721 1.00 0.00 28 LYS A O 8
ATOM 4629 N N . CYS A 1 29 ? -7.949 -0.572 -0.352 1.00 0.00 29 CYS A N 8
ATOM 4630 C CA . CYS A 1 29 ? -7.003 -1.726 -0.434 1.00 0.00 29 CYS A CA 8
ATOM 4631 C C . CYS A 1 29 ? -7.226 -2.688 0.740 1.00 0.00 29 CYS A C 8
ATOM 4632 O O . CYS A 1 29 ? -7.602 -2.284 1.824 1.00 0.00 29 CYS A O 8
ATOM 4639 N N . LYS A 1 30 ? -7.001 -3.961 0.525 1.00 0.00 30 LYS A N 8
ATOM 4640 C CA . LYS A 1 30 ? -7.206 -4.960 1.619 1.00 0.00 30 LYS A CA 8
ATOM 4641 C C . LYS A 1 30 ? -5.890 -5.186 2.385 1.00 0.00 30 LYS A C 8
ATOM 4642 O O . LYS A 1 30 ? -5.360 -4.268 2.982 1.00 0.00 30 LYS A O 8
ATOM 4661 N N . PHE A 1 31 ? -5.359 -6.389 2.380 1.00 0.00 31 PHE A N 8
ATOM 4662 C CA . PHE A 1 31 ? -4.081 -6.650 3.114 1.00 0.00 31 PHE A CA 8
ATOM 4663 C C . PHE A 1 31 ? -2.942 -5.845 2.476 1.00 0.00 31 PHE A C 8
ATOM 4664 O O . PHE A 1 31 ? -2.368 -4.976 3.102 1.00 0.00 31 PHE A O 8
ATOM 4681 N N . ASN A 1 32 ? -2.628 -6.108 1.230 1.00 0.00 32 ASN A N 8
ATOM 4682 C CA . ASN A 1 32 ? -1.543 -5.338 0.544 1.00 0.00 32 ASN A CA 8
ATOM 4683 C C . ASN A 1 32 ? -1.872 -5.187 -0.952 1.00 0.00 32 ASN A C 8
ATOM 4684 O O . ASN A 1 32 ? -1.002 -5.279 -1.799 1.00 0.00 32 ASN A O 8
ATOM 4695 N N . MET A 1 33 ? -3.127 -4.959 -1.279 1.00 0.00 33 MET A N 8
ATOM 4696 C CA . MET A 1 33 ? -3.520 -4.806 -2.718 1.00 0.00 33 MET A CA 8
ATOM 4697 C C . MET A 1 33 ? -4.627 -3.750 -2.860 1.00 0.00 33 MET A C 8
ATOM 4698 O O . MET A 1 33 ? -5.638 -3.809 -2.187 1.00 0.00 33 MET A O 8
ATOM 4712 N N . CYS A 1 34 ? -4.441 -2.787 -3.732 1.00 0.00 34 CYS A N 8
ATOM 4713 C CA . CYS A 1 34 ? -5.480 -1.722 -3.919 1.00 0.00 34 CYS A CA 8
ATOM 4714 C C . CYS A 1 34 ? -6.602 -2.213 -4.848 1.00 0.00 34 CYS A C 8
ATOM 4715 O O . CYS A 1 34 ? -6.349 -2.744 -5.914 1.00 0.00 34 CYS A O 8
ATOM 4722 N N . VAL A 1 35 ? -7.839 -2.036 -4.445 1.00 0.00 35 VAL A N 8
ATOM 4723 C CA . VAL A 1 35 ? -8.989 -2.487 -5.294 1.00 0.00 35 VAL A CA 8
ATOM 4724 C C . VAL A 1 35 ? -10.094 -1.419 -5.290 1.00 0.00 35 VAL A C 8
ATOM 4725 O O . VAL A 1 35 ? -10.363 -0.800 -4.278 1.00 0.00 35 VAL A O 8
ATOM 4738 N N . LYS A 1 36 ? -10.737 -1.199 -6.414 1.00 0.00 36 LYS A N 8
ATOM 4739 C CA . LYS A 1 36 ? -11.826 -0.170 -6.471 1.00 0.00 36 LYS A CA 8
ATOM 4740 C C . LYS A 1 36 ? -13.003 -0.588 -5.579 1.00 0.00 36 LYS A C 8
ATOM 4741 O O . LYS A 1 36 ? -13.400 -1.739 -5.558 1.00 0.00 36 LYS A O 8
ATOM 4760 N N . VAL A 1 37 ? -13.558 0.341 -4.840 1.00 0.00 37 VAL A N 8
ATOM 4761 C CA . VAL A 1 37 ? -14.707 0.003 -3.942 1.00 0.00 37 VAL A CA 8
ATOM 4762 C C . VAL A 1 37 ? -16.053 0.212 -4.667 1.00 0.00 37 VAL A C 8
ATOM 4763 O O . VAL A 1 37 ? -16.993 -0.495 -4.337 1.00 0.00 37 VAL A O 8
ATOM 4777 N N . LEU A 1 1 ? -13.668 6.870 -1.422 1.00 0.00 1 LEU A N 9
ATOM 4778 C CA . LEU A 1 1 ? -12.449 6.355 -2.119 1.00 0.00 1 LEU A CA 9
ATOM 4779 C C . LEU A 1 1 ? -11.245 7.261 -1.826 1.00 0.00 1 LEU A C 9
ATOM 4780 O O . LEU A 1 1 ? -11.265 8.443 -2.115 1.00 0.00 1 LEU A O 9
ATOM 4798 N N . PHE A 1 2 ? -10.198 6.715 -1.253 1.00 0.00 2 PHE A N 9
ATOM 4799 C CA . PHE A 1 2 ? -8.988 7.544 -0.937 1.00 0.00 2 PHE A CA 9
ATOM 4800 C C . PHE A 1 2 ? -7.724 6.671 -0.904 1.00 0.00 2 PHE A C 9
ATOM 4801 O O . PHE A 1 2 ? -7.800 5.459 -0.851 1.00 0.00 2 PHE A O 9
ATOM 4818 N N . GLU A 1 3 ? -6.564 7.287 -0.934 1.00 0.00 3 GLU A N 9
ATOM 4819 C CA . GLU A 1 3 ? -5.281 6.506 -0.905 1.00 0.00 3 GLU A CA 9
ATOM 4820 C C . GLU A 1 3 ? -5.223 5.614 0.343 1.00 0.00 3 GLU A C 9
ATOM 4821 O O . GLU A 1 3 ? -5.600 6.024 1.424 1.00 0.00 3 GLU A O 9
ATOM 4833 N N . CYS A 1 4 ? -4.755 4.398 0.200 1.00 0.00 4 CYS A N 9
ATOM 4834 C CA . CYS A 1 4 ? -4.678 3.480 1.381 1.00 0.00 4 CYS A CA 9
ATOM 4835 C C . CYS A 1 4 ? -3.455 3.809 2.242 1.00 0.00 4 CYS A C 9
ATOM 4836 O O . CYS A 1 4 ? -2.449 4.288 1.754 1.00 0.00 4 CYS A O 9
ATOM 4843 N N . SER A 1 5 ? -3.542 3.550 3.523 1.00 0.00 5 SER A N 9
ATOM 4844 C CA . SER A 1 5 ? -2.393 3.837 4.435 1.00 0.00 5 SER A CA 9
ATOM 4845 C C . SER A 1 5 ? -1.521 2.587 4.596 1.00 0.00 5 SER A C 9
ATOM 4846 O O . SER A 1 5 ? -0.307 2.665 4.586 1.00 0.00 5 SER A O 9
ATOM 4854 N N . PHE A 1 6 ? -2.133 1.438 4.748 1.00 0.00 6 PHE A N 9
ATOM 4855 C CA . PHE A 1 6 ? -1.345 0.178 4.915 1.00 0.00 6 PHE A CA 9
ATOM 4856 C C . PHE A 1 6 ? -1.218 -0.558 3.576 1.00 0.00 6 PHE A C 9
ATOM 4857 O O . PHE A 1 6 ? -0.162 -1.056 3.237 1.00 0.00 6 PHE A O 9
ATOM 4874 N N . SER A 1 7 ? -2.285 -0.633 2.815 1.00 0.00 7 SER A N 9
ATOM 4875 C CA . SER A 1 7 ? -2.220 -1.342 1.499 1.00 0.00 7 SER A CA 9
ATOM 4876 C C . SER A 1 7 ? -1.355 -0.550 0.509 1.00 0.00 7 SER A C 9
ATOM 4877 O O . SER A 1 7 ? -1.706 0.541 0.099 1.00 0.00 7 SER A O 9
ATOM 4885 N N . CYS A 1 8 ? -0.227 -1.097 0.125 1.00 0.00 8 CYS A N 9
ATOM 4886 C CA . CYS A 1 8 ? 0.670 -0.387 -0.840 1.00 0.00 8 CYS A CA 9
ATOM 4887 C C . CYS A 1 8 ? 0.499 -0.969 -2.251 1.00 0.00 8 CYS A C 9
ATOM 4888 O O . CYS A 1 8 ? 0.507 -0.247 -3.230 1.00 0.00 8 CYS A O 9
ATOM 4895 N N . GLU A 1 9 ? 0.347 -2.268 -2.361 1.00 0.00 9 GLU A N 9
ATOM 4896 C CA . GLU A 1 9 ? 0.176 -2.899 -3.708 1.00 0.00 9 GLU A CA 9
ATOM 4897 C C . GLU A 1 9 ? -1.308 -3.158 -3.995 1.00 0.00 9 GLU A C 9
ATOM 4898 O O . GLU A 1 9 ? -1.789 -2.897 -5.082 1.00 0.00 9 GLU A O 9
ATOM 4910 N N . ILE A 1 10 ? -2.034 -3.669 -3.030 1.00 0.00 10 ILE A N 9
ATOM 4911 C CA . ILE A 1 10 ? -3.490 -3.945 -3.247 1.00 0.00 10 ILE A CA 9
ATOM 4912 C C . ILE A 1 10 ? -4.317 -2.693 -2.920 1.00 0.00 10 ILE A C 9
ATOM 4913 O O . ILE A 1 10 ? -3.872 -1.814 -2.205 1.00 0.00 10 ILE A O 9
ATOM 4929 N N . GLU A 1 11 ? -5.519 -2.609 -3.437 1.00 0.00 11 GLU A N 9
ATOM 4930 C CA . GLU A 1 11 ? -6.382 -1.418 -3.157 1.00 0.00 11 GLU A CA 9
ATOM 4931 C C . GLU A 1 11 ? -7.438 -1.762 -2.092 1.00 0.00 1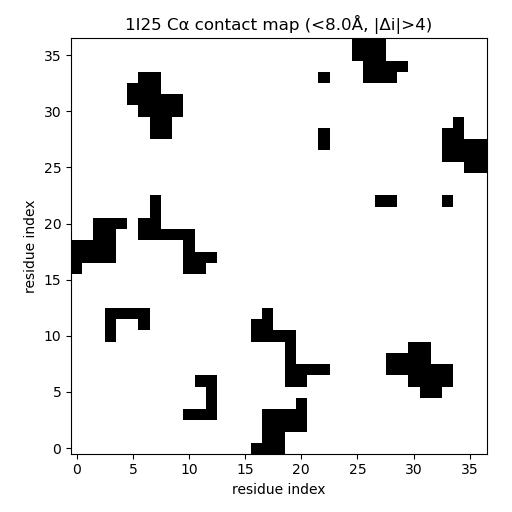1 GLU A C 9
ATOM 4932 O O . GLU A 1 11 ? -8.568 -1.311 -2.157 1.00 0.00 11 GLU A O 9
ATOM 4944 N N . LYS A 1 12 ? -7.075 -2.554 -1.109 1.00 0.00 12 LYS A N 9
ATOM 4945 C CA . LYS A 1 12 ? -8.049 -2.927 -0.038 1.00 0.00 12 LYS A CA 9
ATOM 4946 C C . LYS A 1 12 ? -7.413 -2.741 1.344 1.00 0.00 12 LYS A C 9
ATOM 4947 O O . LYS A 1 12 ? -6.397 -3.334 1.652 1.00 0.00 12 LYS A O 9
ATOM 4966 N N . GLU A 1 13 ? -8.007 -1.924 2.179 1.00 0.00 13 GLU A N 9
ATOM 4967 C CA . GLU A 1 13 ? -7.439 -1.701 3.548 1.00 0.00 13 GLU A CA 9
ATOM 4968 C C . GLU A 1 13 ? -7.944 -2.774 4.524 1.00 0.00 13 GLU A C 9
ATOM 4969 O O . GLU A 1 13 ? -7.311 -3.055 5.525 1.00 0.00 13 GLU A O 9
ATOM 4981 N N . GLY A 1 14 ? -9.079 -3.370 4.243 1.00 0.00 14 GLY A N 9
ATOM 4982 C CA . GLY A 1 14 ? -9.628 -4.418 5.152 1.00 0.00 14 GLY A CA 9
ATOM 4983 C C . GLY A 1 14 ? -11.109 -4.138 5.407 1.00 0.00 14 GLY A C 9
ATOM 4984 O O . GLY A 1 14 ? -11.956 -4.980 5.178 1.00 0.00 14 GLY A O 9
ATOM 4988 N N . ASP A 1 15 ? -11.424 -2.954 5.872 1.00 0.00 15 ASP A N 9
ATOM 4989 C CA . ASP A 1 15 ? -12.852 -2.603 6.138 1.00 0.00 15 ASP A CA 9
ATOM 4990 C C . ASP A 1 15 ? -13.394 -1.680 5.038 1.00 0.00 15 ASP A C 9
ATOM 4991 O O . ASP A 1 15 ? -14.586 -1.641 4.791 1.00 0.00 15 ASP A O 9
ATOM 5000 N N . LYS A 1 16 ? -12.535 -0.937 4.377 1.00 0.00 16 LYS A N 9
ATOM 5001 C CA . LYS A 1 16 ? -13.012 -0.020 3.296 1.00 0.00 16 LYS A CA 9
ATOM 5002 C C . LYS A 1 16 ? -12.074 -0.076 2.082 1.00 0.00 16 LYS A C 9
ATOM 5003 O O . LYS A 1 16 ? -10.892 -0.334 2.222 1.00 0.00 16 LYS A O 9
ATOM 5022 N N . PRO A 1 17 ? -12.638 0.178 0.921 1.00 0.00 17 PRO A N 9
ATOM 5023 C CA . PRO A 1 17 ? -11.844 0.164 -0.335 1.00 0.00 17 PRO A CA 9
ATOM 5024 C C . PRO A 1 17 ? -10.976 1.425 -0.425 1.00 0.00 17 PRO A C 9
ATOM 5025 O O . PRO A 1 17 ? -11.360 2.486 0.034 1.00 0.00 17 PRO A O 9
ATOM 5036 N N . CYS A 1 18 ? -9.810 1.319 -1.009 1.00 0.00 18 CYS A N 9
ATOM 5037 C CA . CYS A 1 18 ? -8.917 2.513 -1.125 1.00 0.00 18 CYS A CA 9
ATOM 5038 C C . CYS A 1 18 ? -8.111 2.465 -2.430 1.00 0.00 18 CYS A C 9
ATOM 5039 O O . CYS A 1 18 ? -8.299 1.592 -3.256 1.00 0.00 18 CYS A O 9
ATOM 5046 N N . LYS A 1 19 ? -7.216 3.405 -2.615 1.00 0.00 19 LYS A N 9
ATOM 5047 C CA . LYS A 1 19 ? -6.390 3.433 -3.859 1.00 0.00 19 LYS A CA 9
ATOM 5048 C C . LYS A 1 19 ? -4.995 2.848 -3.587 1.00 0.00 19 LYS A C 9
ATOM 5049 O O . LYS A 1 19 ? -4.644 2.557 -2.459 1.00 0.00 19 LYS A O 9
ATOM 5068 N N . LYS A 1 20 ? -4.200 2.674 -4.615 1.00 0.00 20 LYS A N 9
ATOM 5069 C CA . LYS A 1 20 ? -2.830 2.104 -4.422 1.00 0.00 20 LYS A CA 9
ATOM 5070 C C . LYS A 1 20 ? -1.878 3.186 -3.901 1.00 0.00 20 LYS A C 9
ATOM 5071 O O . LYS A 1 20 ? -1.679 4.205 -4.534 1.00 0.00 20 LYS A O 9
ATOM 5090 N N . LYS A 1 21 ? -1.289 2.967 -2.751 1.00 0.00 21 LYS A N 9
ATOM 5091 C CA . LYS A 1 21 ? -0.349 3.980 -2.182 1.00 0.00 21 LYS A CA 9
ATOM 5092 C C . LYS A 1 21 ? 1.054 3.787 -2.767 1.00 0.00 21 LYS A C 9
ATOM 5093 O O . LYS A 1 21 ? 1.600 2.699 -2.744 1.00 0.00 21 LYS A O 9
ATOM 5112 N N . LYS A 1 22 ? 1.640 4.835 -3.290 1.00 0.00 22 LYS A N 9
ATOM 5113 C CA . LYS A 1 22 ? 3.011 4.718 -3.878 1.00 0.00 22 LYS A CA 9
ATOM 5114 C C . LYS A 1 22 ? 4.070 5.027 -2.811 1.00 0.00 22 LYS A C 9
ATOM 5115 O O . LYS A 1 22 ? 3.986 6.018 -2.111 1.00 0.00 22 LYS A O 9
ATOM 5134 N N . CYS A 1 23 ? 5.064 4.181 -2.682 1.00 0.00 23 CYS A N 9
ATOM 5135 C CA . CYS A 1 23 ? 6.131 4.415 -1.657 1.00 0.00 23 CYS A CA 9
ATOM 5136 C C . CYS A 1 23 ? 7.237 5.324 -2.216 1.00 0.00 23 CYS A C 9
ATOM 5137 O O . CYS A 1 23 ? 7.095 5.914 -3.272 1.00 0.00 23 CYS A O 9
ATOM 5144 N N . LYS A 1 24 ? 8.336 5.445 -1.506 1.00 0.00 24 LYS A N 9
ATOM 5145 C CA . LYS A 1 24 ? 9.456 6.320 -1.981 1.00 0.00 24 LYS A CA 9
ATOM 5146 C C . LYS A 1 24 ? 10.264 5.623 -3.084 1.00 0.00 24 LYS A C 9
ATOM 5147 O O . LYS A 1 24 ? 10.066 4.456 -3.374 1.00 0.00 24 LYS A O 9
ATOM 5166 N N . GLY A 1 25 ? 11.173 6.340 -3.703 1.00 0.00 25 GLY A N 9
ATOM 5167 C CA . GLY A 1 25 ? 12.003 5.746 -4.794 1.00 0.00 25 GLY A CA 9
ATOM 5168 C C . GLY A 1 25 ? 12.839 4.583 -4.251 1.00 0.00 25 GLY A C 9
ATOM 5169 O O . GLY A 1 25 ? 12.973 3.558 -4.894 1.00 0.00 25 GLY A O 9
ATOM 5173 N N . GLY A 1 26 ? 13.404 4.732 -3.076 1.00 0.00 26 GLY A N 9
ATOM 5174 C CA . GLY A 1 26 ? 14.233 3.632 -2.495 1.00 0.00 26 GLY A CA 9
ATOM 5175 C C . GLY A 1 26 ? 13.386 2.791 -1.535 1.00 0.00 26 GLY A C 9
ATOM 5176 O O . GLY A 1 26 ? 13.821 2.455 -0.449 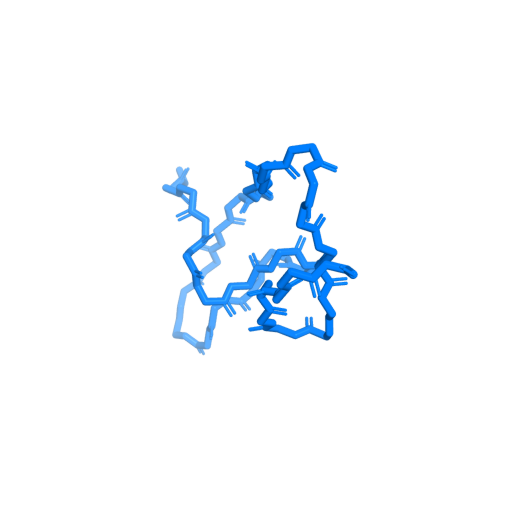1.00 0.00 26 GLY A O 9
ATOM 5180 N N . TRP A 1 27 ? 12.183 2.446 -1.930 1.00 0.00 27 TRP A N 9
ATOM 5181 C CA . TRP A 1 27 ? 11.304 1.623 -1.046 1.00 0.00 27 TRP A CA 9
ATOM 5182 C C . TRP A 1 27 ? 10.554 0.576 -1.879 1.00 0.00 27 TRP A C 9
ATOM 5183 O O . TRP A 1 27 ? 9.782 0.909 -2.760 1.00 0.00 27 TRP A O 9
ATOM 5204 N N . LYS A 1 28 ? 10.777 -0.686 -1.607 1.00 0.00 28 LYS A N 9
ATOM 5205 C CA . LYS A 1 28 ? 10.081 -1.763 -2.380 1.00 0.00 28 LYS A CA 9
ATOM 5206 C C . LYS A 1 28 ? 8.708 -2.056 -1.763 1.00 0.00 28 LYS A C 9
ATOM 5207 O O . LYS A 1 28 ? 8.516 -1.931 -0.569 1.00 0.00 28 LYS A O 9
ATOM 5226 N N . CYS A 1 29 ? 7.755 -2.447 -2.572 1.00 0.00 29 CYS A N 9
ATOM 5227 C CA . CYS A 1 29 ? 6.391 -2.752 -2.043 1.00 0.00 29 CYS A CA 9
ATOM 5228 C C . CYS A 1 29 ? 6.125 -4.262 -2.106 1.00 0.00 29 CYS A C 9
ATOM 5229 O O . CYS A 1 29 ? 6.424 -4.912 -3.091 1.00 0.00 29 CYS A O 9
ATOM 5236 N N . LYS A 1 30 ? 5.561 -4.821 -1.062 1.00 0.00 30 LYS A N 9
ATOM 5237 C CA . LYS A 1 30 ? 5.266 -6.290 -1.053 1.00 0.00 30 LYS A CA 9
ATOM 5238 C C . LYS A 1 30 ? 3.761 -6.520 -1.263 1.00 0.00 30 LYS A C 9
ATOM 5239 O O . LYS A 1 30 ? 3.106 -5.757 -1.947 1.00 0.00 30 LYS A O 9
ATOM 5258 N N . PHE A 1 31 ? 3.206 -7.564 -0.684 1.00 0.00 31 PHE A N 9
ATOM 5259 C CA . PHE A 1 31 ? 1.740 -7.835 -0.858 1.00 0.00 31 PHE A CA 9
ATOM 5260 C C . PHE A 1 31 ? 0.920 -6.646 -0.339 1.00 0.00 31 PHE A C 9
ATOM 5261 O O . PHE A 1 31 ? 0.074 -6.117 -1.035 1.00 0.00 31 PHE A O 9
ATOM 5278 N N . ASN A 1 32 ? 1.178 -6.216 0.872 1.00 0.00 32 ASN A N 9
ATOM 5279 C CA . ASN A 1 32 ? 0.430 -5.051 1.441 1.00 0.00 32 ASN A CA 9
ATOM 5280 C C . ASN A 1 32 ? 1.326 -4.273 2.417 1.00 0.00 32 ASN A C 9
ATOM 5281 O O . ASN A 1 32 ? 0.862 -3.727 3.400 1.00 0.00 32 ASN A O 9
ATOM 5292 N N . MET A 1 33 ? 2.607 -4.217 2.142 1.00 0.00 33 MET A N 9
ATOM 5293 C CA . MET A 1 33 ? 3.549 -3.476 3.037 1.00 0.00 33 MET A CA 9
ATOM 5294 C C . MET A 1 33 ? 4.661 -2.825 2.203 1.00 0.00 33 MET A C 9
ATOM 5295 O O . MET A 1 33 ? 4.678 -2.930 0.990 1.00 0.00 33 MET A O 9
ATOM 5309 N N . CYS A 1 34 ? 5.589 -2.156 2.842 1.00 0.00 34 CYS A N 9
ATOM 5310 C CA . CYS A 1 34 ? 6.699 -1.502 2.085 1.00 0.00 34 CYS A CA 9
ATOM 5311 C C . CYS A 1 34 ? 8.011 -1.603 2.871 1.00 0.00 34 CYS A C 9
ATOM 5312 O O . CYS A 1 34 ? 8.062 -1.311 4.052 1.00 0.00 34 CYS A O 9
ATOM 5319 N N . VAL A 1 35 ? 9.069 -2.019 2.220 1.00 0.00 35 VAL A N 9
ATOM 5320 C CA . VAL A 1 35 ? 10.388 -2.148 2.914 1.00 0.00 35 VAL A CA 9
ATOM 5321 C C . VAL A 1 35 ? 11.445 -1.301 2.195 1.00 0.00 35 VAL A C 9
ATOM 5322 O O . VAL A 1 35 ? 11.544 -1.320 0.983 1.00 0.00 35 VAL A O 9
ATOM 5335 N N . LYS A 1 36 ? 12.239 -0.564 2.934 1.00 0.00 36 LYS A N 9
ATOM 5336 C CA . LYS A 1 36 ? 13.295 0.282 2.296 1.00 0.00 36 LYS A CA 9
ATOM 5337 C C . LYS A 1 36 ? 14.419 -0.599 1.743 1.00 0.00 36 LYS A C 9
ATOM 5338 O O . LYS A 1 36 ? 14.944 -1.456 2.433 1.00 0.00 36 LYS A O 9
ATOM 5357 N N . VAL A 1 37 ? 14.795 -0.391 0.508 1.00 0.00 37 VAL A N 9
ATOM 5358 C CA . VAL A 1 37 ? 15.893 -1.212 -0.095 1.00 0.00 37 VAL A CA 9
ATOM 5359 C C . VAL A 1 37 ? 17.270 -0.626 0.271 1.00 0.00 37 VAL A C 9
ATOM 5360 O O . VAL A 1 37 ? 17.328 0.542 0.626 1.00 0.00 37 VAL A O 9
ATOM 5374 N N . LEU A 1 1 ? -12.246 6.843 -5.803 1.00 0.00 1 LEU A N 10
ATOM 5375 C CA . LEU A 1 1 ? -11.178 5.805 -5.696 1.00 0.00 1 LEU A CA 10
ATOM 5376 C C . LEU A 1 1 ? -9.793 6.463 -5.748 1.00 0.00 1 LEU A C 10
ATOM 5377 O O . LEU A 1 1 ? -9.206 6.623 -6.804 1.00 0.00 1 LEU A O 10
ATOM 5395 N N . PHE A 1 2 ? -9.271 6.846 -4.610 1.00 0.00 2 PHE A N 10
ATOM 5396 C CA . PHE A 1 2 ? -7.922 7.496 -4.571 1.00 0.00 2 PHE A CA 10
ATOM 5397 C C . PHE A 1 2 ? -6.832 6.425 -4.406 1.00 0.00 2 PHE A C 10
ATOM 5398 O O . PHE A 1 2 ? -6.901 5.379 -5.017 1.00 0.00 2 PHE A O 10
ATOM 5415 N N . GLU A 1 3 ? -5.828 6.667 -3.593 1.00 0.00 3 GLU A N 10
ATOM 5416 C CA . GLU A 1 3 ? -4.750 5.645 -3.412 1.00 0.00 3 GLU A CA 10
ATOM 5417 C C . GLU A 1 3 ? -4.780 5.077 -1.989 1.00 0.00 3 GLU A C 10
ATOM 5418 O O . GLU A 1 3 ? -5.259 5.710 -1.066 1.00 0.00 3 GLU A O 10
ATOM 5430 N N . CYS A 1 4 ? -4.275 3.881 -1.812 1.00 0.00 4 CYS A N 10
ATOM 5431 C CA . CYS A 1 4 ? -4.273 3.254 -0.454 1.00 0.00 4 CYS A CA 10
ATOM 5432 C C . CYS A 1 4 ? -3.102 3.785 0.378 1.00 0.00 4 CYS A C 10
ATOM 5433 O O . CYS A 1 4 ? -2.008 3.978 -0.120 1.00 0.00 4 CYS A O 10
ATOM 5440 N N . SER A 1 5 ? -3.330 4.024 1.643 1.00 0.00 5 SER A N 10
ATOM 5441 C CA . SER A 1 5 ? -2.241 4.551 2.522 1.00 0.00 5 SER A CA 10
ATOM 5442 C C . SER A 1 5 ? -1.739 3.467 3.488 1.00 0.00 5 SER A C 10
ATOM 5443 O O . SER A 1 5 ? -0.595 3.485 3.904 1.00 0.00 5 SER A O 10
ATOM 5451 N N . PHE A 1 6 ? -2.582 2.532 3.854 1.00 0.00 6 PHE A N 10
ATOM 5452 C CA . PHE A 1 6 ? -2.150 1.459 4.801 1.00 0.00 6 PHE A CA 10
ATOM 5453 C C . PHE A 1 6 ? -1.910 0.135 4.062 1.00 0.00 6 PHE A C 10
ATOM 5454 O O . PHE A 1 6 ? -1.067 -0.652 4.452 1.00 0.00 6 PHE A O 10
ATOM 5471 N N . SER A 1 7 ? -2.646 -0.124 3.008 1.00 0.00 7 SER A N 10
ATOM 5472 C CA . SER A 1 7 ? -2.458 -1.405 2.260 1.00 0.00 7 SER A CA 10
ATOM 5473 C C . SER A 1 7 ? -1.654 -1.181 0.973 1.00 0.00 7 SER A C 10
ATOM 5474 O O . SER A 1 7 ? -2.116 -0.545 0.044 1.00 0.00 7 SER A O 10
ATOM 5482 N N . CYS A 1 8 ? -0.460 -1.720 0.909 1.00 0.00 8 CYS A N 10
ATOM 5483 C CA . CYS A 1 8 ? 0.373 -1.565 -0.325 1.00 0.00 8 CYS A CA 10
ATOM 5484 C C . CYS A 1 8 ? 0.281 -2.838 -1.182 1.00 0.00 8 CYS A C 10
ATOM 5485 O O . CYS A 1 8 ? 0.414 -2.788 -2.390 1.00 0.00 8 CYS A O 10
ATOM 5492 N N . GLU A 1 9 ? 0.042 -3.974 -0.567 1.00 0.00 9 GLU A N 10
ATOM 5493 C CA . GLU A 1 9 ? -0.072 -5.245 -1.345 1.00 0.00 9 GLU A CA 10
ATOM 5494 C C . GLU A 1 9 ? -1.463 -5.341 -1.983 1.00 0.00 9 GLU A C 10
ATOM 5495 O O . GLU A 1 9 ? -1.598 -5.634 -3.155 1.00 0.00 9 GLU A O 10
ATOM 5507 N N . ILE A 1 10 ? -2.495 -5.091 -1.214 1.00 0.00 10 ILE A N 10
ATOM 5508 C CA . ILE A 1 10 ? -3.885 -5.162 -1.764 1.00 0.00 10 ILE A CA 10
ATOM 5509 C C . ILE A 1 10 ? -4.460 -3.748 -1.929 1.00 0.00 10 ILE A C 10
ATOM 5510 O O . ILE A 1 10 ? -4.038 -2.813 -1.272 1.00 0.00 10 ILE A O 10
ATOM 5526 N N . GLU A 1 11 ? -5.428 -3.591 -2.800 1.00 0.00 11 GLU A N 10
ATOM 5527 C CA . GLU A 1 11 ? -6.049 -2.246 -3.014 1.00 0.00 11 GLU A CA 10
ATOM 5528 C C . GLU A 1 11 ? -7.280 -2.078 -2.110 1.00 0.00 11 GLU A C 10
ATOM 5529 O O . GLU A 1 11 ? -8.269 -1.482 -2.496 1.00 0.00 11 GLU A O 10
ATOM 5541 N N . LYS A 1 12 ? -7.225 -2.595 -0.907 1.00 0.00 12 LYS A N 10
ATOM 5542 C CA . LYS A 1 12 ? -8.384 -2.467 0.025 1.00 0.00 12 LYS A CA 10
ATOM 5543 C C . LYS A 1 12 ? -7.879 -2.264 1.457 1.00 0.00 12 LYS A C 10
ATOM 5544 O O . LYS A 1 12 ? -7.080 -3.035 1.955 1.00 0.00 12 LYS A O 10
ATOM 5563 N N . GLU A 1 13 ? -8.334 -1.229 2.119 1.00 0.00 13 GLU A N 10
ATOM 5564 C CA . GLU A 1 13 ? -7.875 -0.971 3.518 1.00 0.00 13 GLU A CA 10
ATOM 5565 C C . GLU A 1 13 ? -8.903 -1.499 4.530 1.00 0.00 13 GLU A C 10
ATOM 5566 O O . GLU A 1 13 ? -9.155 -0.885 5.551 1.00 0.00 13 GLU A O 10
ATOM 5578 N N . GLY A 1 14 ? -9.494 -2.638 4.255 1.00 0.00 14 GLY A N 10
ATOM 5579 C CA . GLY A 1 14 ? -10.501 -3.214 5.195 1.00 0.00 14 GLY A CA 10
ATOM 5580 C C . GLY A 1 14 ? -11.864 -2.559 4.955 1.00 0.00 14 GLY A C 10
ATOM 5581 O O . GLY A 1 14 ? -12.795 -3.196 4.500 1.00 0.00 14 GLY A O 10
ATOM 5585 N N . ASP A 1 15 ? -11.986 -1.292 5.261 1.00 0.00 15 ASP A N 10
ATOM 5586 C CA . ASP A 1 15 ? -13.288 -0.584 5.058 1.00 0.00 15 ASP A CA 10
ATOM 5587 C C . ASP A 1 15 ? -13.133 0.585 4.069 1.00 0.00 15 ASP A C 10
ATOM 5588 O O . ASP A 1 15 ? -14.040 1.377 3.897 1.00 0.00 15 ASP A O 10
ATOM 5597 N N . LYS A 1 16 ? -11.997 0.703 3.420 1.00 0.00 16 LYS A N 10
ATOM 5598 C CA . LYS A 1 16 ? -11.802 1.825 2.455 1.00 0.00 16 LYS A CA 10
ATOM 5599 C C . LYS A 1 16 ? -11.064 1.335 1.201 1.00 0.00 16 LYS A C 10
ATOM 5600 O O . LYS A 1 16 ? -9.868 1.113 1.231 1.00 0.00 16 LYS A O 10
ATOM 5619 N N . PRO A 1 17 ? -11.816 1.181 0.135 1.00 0.00 17 PRO A N 10
ATOM 5620 C CA . PRO A 1 17 ? -11.240 0.709 -1.149 1.00 0.00 17 PRO A CA 10
ATOM 5621 C C . PRO A 1 17 ? -10.440 1.829 -1.825 1.00 0.00 17 PRO A C 10
ATOM 5622 O O . PRO A 1 17 ? -10.849 2.976 -1.838 1.00 0.00 17 PRO A O 10
ATOM 5633 N N . CYS A 1 18 ? -9.301 1.503 -2.384 1.00 0.00 18 CYS A N 10
ATOM 5634 C CA . CYS A 1 18 ? -8.465 2.545 -3.059 1.00 0.00 18 CYS A CA 10
ATOM 5635 C C . CYS A 1 18 ? -7.487 1.895 -4.051 1.00 0.00 18 CYS A C 10
ATOM 5636 O O . CYS A 1 18 ? -7.418 0.686 -4.165 1.00 0.00 18 CYS A O 10
ATOM 5643 N N . LYS A 1 19 ? -6.735 2.694 -4.771 1.00 0.00 19 LYS A N 10
ATOM 5644 C CA . LYS A 1 19 ? -5.761 2.134 -5.762 1.00 0.00 19 LYS A CA 10
ATOM 5645 C C . LYS A 1 19 ? -4.466 1.705 -5.064 1.00 0.00 19 LYS A C 10
ATOM 5646 O O . LYS A 1 19 ? -4.226 2.038 -3.921 1.00 0.00 19 LYS A O 10
ATOM 5665 N N . LYS A 1 20 ? -3.632 0.967 -5.749 1.00 0.00 20 LYS A N 10
ATOM 5666 C CA . LYS A 1 20 ? -2.350 0.508 -5.129 1.00 0.00 20 LYS A CA 10
ATOM 5667 C C . LYS A 1 20 ? -1.292 1.614 -5.205 1.00 0.00 20 LYS A C 10
ATOM 5668 O O . LYS A 1 20 ? -1.017 2.152 -6.262 1.00 0.00 20 LYS A O 10
ATOM 5687 N N . LYS A 1 21 ? -0.697 1.952 -4.089 1.00 0.00 21 LYS A N 10
ATOM 5688 C CA . LYS A 1 21 ? 0.346 3.019 -4.084 1.00 0.00 21 LYS A CA 10
ATOM 5689 C C . LYS A 1 21 ? 1.729 2.399 -3.857 1.00 0.00 21 LYS A C 10
ATOM 5690 O O . LYS A 1 21 ? 2.033 1.914 -2.782 1.00 0.00 21 LYS A O 10
ATOM 5709 N N . LYS A 1 22 ? 2.569 2.413 -4.863 1.00 0.00 22 LYS A N 10
ATOM 5710 C CA . LYS A 1 22 ? 3.937 1.826 -4.710 1.00 0.00 22 LYS A CA 10
ATOM 5711 C C . LYS A 1 22 ? 4.772 2.681 -3.746 1.00 0.00 22 LYS A C 10
ATOM 5712 O O . LYS A 1 22 ? 4.821 3.891 -3.863 1.00 0.00 22 LYS A O 10
ATOM 5731 N N . CYS A 1 23 ? 5.424 2.058 -2.792 1.00 0.00 23 CYS A N 10
ATOM 5732 C CA . CYS A 1 23 ? 6.256 2.831 -1.815 1.00 0.00 23 CYS A CA 10
ATOM 5733 C C . CYS A 1 23 ? 7.494 3.414 -2.509 1.00 0.00 23 CYS A C 10
ATOM 5734 O O . CYS A 1 23 ? 7.736 3.171 -3.678 1.00 0.00 23 CYS A O 10
ATOM 5741 N N .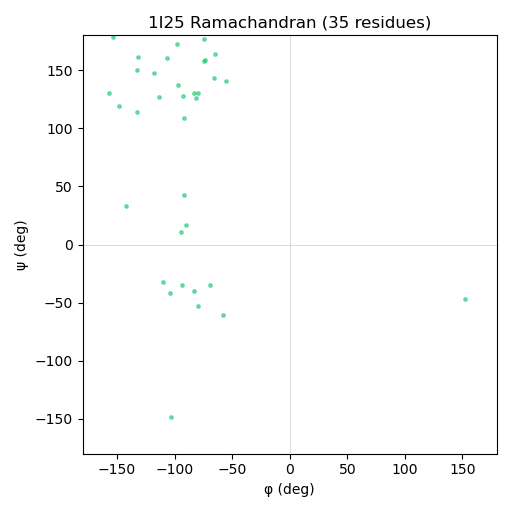 LYS A 1 24 ? 8.278 4.180 -1.793 1.00 0.00 24 LYS A N 10
ATOM 5742 C CA . LYS A 1 24 ? 9.504 4.785 -2.403 1.00 0.00 24 LYS A CA 10
ATOM 5743 C C . LYS A 1 24 ? 10.495 3.688 -2.811 1.00 0.00 24 LYS A C 10
ATOM 5744 O O . LYS A 1 24 ? 10.308 2.525 -2.506 1.00 0.00 24 LYS A O 10
ATOM 5763 N N . GLY A 1 25 ? 11.549 4.052 -3.500 1.00 0.00 25 GLY A N 10
ATOM 5764 C CA . GLY A 1 25 ? 12.558 3.036 -3.930 1.00 0.00 25 GLY A CA 10
ATOM 5765 C C . GLY A 1 25 ? 13.222 2.409 -2.697 1.00 0.00 25 GLY A C 10
ATOM 5766 O O . GLY A 1 25 ? 13.513 1.228 -2.677 1.00 0.00 25 GLY A O 10
ATOM 5770 N N . GLY A 1 26 ? 13.455 3.191 -1.666 1.00 0.00 26 GLY A N 10
ATOM 5771 C CA . GLY A 1 26 ? 14.091 2.646 -0.426 1.00 0.00 26 GLY A CA 10
ATOM 5772 C C . GLY A 1 26 ? 13.051 1.884 0.407 1.00 0.00 26 GLY A C 10
ATOM 5773 O O . GLY A 1 26 ? 13.396 1.107 1.273 1.00 0.00 26 GLY A O 10
ATOM 5777 N N . TRP A 1 27 ? 11.782 2.103 0.155 1.00 0.00 27 TRP A N 10
ATOM 5778 C CA . TRP A 1 27 ? 10.723 1.394 0.935 1.00 0.00 27 TRP A CA 10
ATOM 5779 C C . TRP A 1 27 ? 10.177 0.200 0.145 1.00 0.00 27 TRP A C 10
ATOM 5780 O O . TRP A 1 27 ? 10.007 0.262 -1.059 1.00 0.00 27 TRP A O 10
ATOM 5801 N N . LYS A 1 28 ? 9.900 -0.886 0.821 1.00 0.00 28 LYS A N 10
ATOM 5802 C CA . LYS A 1 28 ? 9.362 -2.096 0.130 1.00 0.00 28 LYS A CA 10
ATOM 5803 C C . LYS A 1 28 ? 8.003 -2.483 0.721 1.00 0.00 28 LYS A C 10
ATOM 5804 O O . LYS A 1 28 ? 7.811 -2.468 1.924 1.00 0.00 28 LYS A O 10
ATOM 5823 N N . CYS A 1 29 ? 7.062 -2.834 -0.118 1.00 0.00 29 CYS A N 10
ATOM 5824 C CA . CYS A 1 29 ? 5.714 -3.230 0.389 1.00 0.00 29 CYS A CA 10
ATOM 5825 C C . CYS A 1 29 ? 5.774 -4.638 0.991 1.00 0.00 29 CYS A C 10
ATOM 5826 O O . CYS A 1 29 ? 6.270 -5.566 0.379 1.00 0.00 29 CYS A O 10
ATOM 5833 N N . LYS A 1 30 ? 5.271 -4.798 2.188 1.00 0.00 30 LYS A N 10
ATOM 5834 C CA . LYS A 1 30 ? 5.288 -6.137 2.846 1.00 0.00 30 LYS A CA 10
ATOM 5835 C C . LYS A 1 30 ? 3.871 -6.730 2.848 1.00 0.00 30 LYS A C 10
ATOM 5836 O O . LYS A 1 30 ? 3.093 -6.479 1.946 1.00 0.00 30 LYS A O 10
ATOM 5855 N N . PHE A 1 31 ? 3.530 -7.512 3.847 1.00 0.00 31 PHE A N 10
ATOM 5856 C CA . PHE A 1 31 ? 2.160 -8.119 3.903 1.00 0.00 31 PHE A CA 10
ATOM 5857 C C . PHE A 1 31 ? 1.090 -7.036 3.718 1.00 0.00 31 PHE A C 10
ATOM 5858 O O . PHE A 1 31 ? 0.282 -7.097 2.811 1.00 0.00 31 PHE A O 10
ATOM 5875 N N . ASN A 1 32 ? 1.089 -6.043 4.571 1.00 0.00 32 ASN A N 10
ATOM 5876 C CA . ASN A 1 32 ? 0.083 -4.945 4.455 1.00 0.00 32 ASN A CA 10
ATOM 5877 C C . ASN A 1 32 ? 0.640 -3.662 5.083 1.00 0.00 32 ASN A C 10
ATOM 5878 O O . ASN A 1 32 ? -0.067 -2.916 5.736 1.00 0.00 32 ASN A O 10
ATOM 5889 N N . MET A 1 33 ? 1.909 -3.408 4.884 1.00 0.00 33 MET A N 10
ATOM 5890 C CA . MET A 1 33 ? 2.540 -2.183 5.457 1.00 0.00 33 MET A CA 10
ATOM 5891 C C . MET A 1 33 ? 3.826 -1.847 4.690 1.00 0.00 33 MET A C 10
ATOM 5892 O O . MET A 1 33 ? 4.469 -2.717 4.131 1.00 0.00 33 MET A O 10
ATOM 5906 N N . CYS A 1 34 ? 4.203 -0.594 4.662 1.00 0.00 34 CYS A N 10
ATOM 5907 C CA . CYS A 1 34 ? 5.447 -0.195 3.932 1.00 0.00 34 CYS A CA 10
ATOM 5908 C C . CYS A 1 34 ? 6.648 -0.212 4.884 1.00 0.00 34 CYS A C 10
ATOM 5909 O O . CYS A 1 34 ? 6.670 0.486 5.880 1.00 0.00 34 CYS A O 10
ATOM 5916 N N . VAL A 1 35 ? 7.647 -1.005 4.584 1.00 0.00 35 VAL A N 10
ATOM 5917 C CA . VAL A 1 35 ? 8.850 -1.064 5.471 1.00 0.00 35 VAL A CA 10
ATOM 5918 C C . VAL A 1 35 ? 10.105 -0.678 4.677 1.00 0.00 35 VAL A C 10
ATOM 5919 O O . VAL A 1 35 ? 10.366 -1.215 3.617 1.00 0.00 35 VAL A O 10
ATOM 5932 N N . LYS A 1 36 ? 10.882 0.249 5.185 1.00 0.00 36 LYS A N 10
ATOM 5933 C CA . LYS A 1 36 ? 12.124 0.670 4.462 1.00 0.00 36 LYS A CA 10
ATOM 5934 C C . LYS A 1 36 ? 13.094 -0.513 4.343 1.00 0.00 36 LYS A C 10
ATOM 5935 O O . LYS A 1 36 ? 13.545 -1.058 5.332 1.00 0.00 36 LYS A O 10
ATOM 5954 N N . VAL A 1 37 ? 13.413 -0.915 3.136 1.00 0.00 37 VAL A N 10
ATOM 5955 C CA . VAL A 1 37 ? 14.354 -2.065 2.946 1.00 0.00 37 VAL A CA 10
ATOM 5956 C C . VAL A 1 37 ? 15.810 -1.569 2.915 1.00 0.00 37 VAL A C 10
ATOM 5957 O O . VAL A 1 37 ? 16.684 -2.348 3.256 1.00 0.00 37 VAL A O 10
#

Solvent-accessible surface area: 3543 Å² total; per-residue (Å²): 142,189,81,3,98,128,2,17,107,83,85,150,79,74,129,123,94,8,97,139,79,193,44,158,83,46,105,128,40,135,168,57,101,19,75,142,142

Sequence (37 aa):
LFECSFSCEIEKEGDKPCKKKKCKGGWKCKFNMCVKVLFECSFSCEIEKEGDKPCKKKKCKGGWKCKFNMCVKVLFECSFSCEIEKEGDKPCKKKKCKGGWKCKFNMCVKVLFECSFSCEIEKEGDKPCKKKKCKGGWKCKFNMCVKVLFECSFSCEIEKEGDKPCKKKKCKGGWKCKFNMCVKVLFECSFSCEIEKEGDKPCKKKKCKGGWKCKFNMCVKVLFECSFSCEIEKEGDKPCKKKKCKGGWKCKFNMCVKVLFECSFSCEIEKEGDKPCKKKKCKGGWKCKFNMCVKVLFECSFSCEIEKEGDKPCKKKKCKGGWKCKFNMCVKVLFECSFSCEIEKEGDKPCKKKKCKGGWKCKFNMCVKV

Foldseek 3Di:
DAEDDFAQPDQDPPPDGHHHDQDDPQWHGDRGHIHRD

Organism: Cyriopagopus schmidti (NCBI:txid29017)

Nearest PDB structures (foldseek):
  1i25-assembly1_A  TM=8.842E-01  e=1.923E-05  Cyriopagopus schmidti
  4bso-assembly1_A  TM=4.184E-01  e=6.006E+00  Homo sapiens
  1i25-assembly1_A  TM=9.555E-01  e=1.225E-05  Cyriopagopus schmidti
  1iml-assembly1_A  TM=4.723E-01  e=7.738E+00  Rattus rattus
  1i25-assembly1_A  TM=9.330E-01  e=3.019E-05  Cyriopagopus schmidti

InterPro domains:
  IPR012625 Huwentoxin-II-like [PF08089] (49-85)
  IPR012625 Huwentoxin-II-like [PS60022] (52-82)

GO terms:
  GO:0005576 extracellular region (C, EXP)

Secondary structure (DSSP, 8-state):
-PBPSS-SSSSB-SSSB-BPP---TTEEE-SS-EEE-

Radius of gyration: 9.46 Å; Cα contacts (8 Å, |Δi|>4): 70; chains: 1; bounding box: 26×16×14 Å